Protein AF-A0A2V9MWB7-F1 (afdb_monomer)

Solvent-accessible surface area (backbone atoms only — not comparable to full-atom values): 13018 Å² total; per-residue (Å²): 143,87,88,90,85,82,82,89,85,78,88,82,88,89,81,87,84,83,84,87,83,88,81,89,80,87,87,86,88,80,75,91,73,62,83,64,56,66,68,66,65,34,74,72,53,51,55,54,43,73,76,64,79,60,60,74,70,60,55,49,56,49,51,52,51,49,50,49,50,52,52,50,50,51,49,52,51,52,44,69,65,48,51,62,56,52,52,52,51,50,52,51,51,51,51,50,51,52,50,51,50,48,53,52,50,52,50,50,51,51,52,49,54,53,50,52,55,50,52,59,51,47,55,55,50,51,52,50,49,50,57,48,49,55,52,51,49,54,56,48,51,53,48,51,53,51,52,51,54,51,51,52,50,52,51,50,53,52,50,52,52,50,52,51,51,51,53,53,50,52,53,53,52,54,51,52,52,51,51,51,50,51,52,55,50,48,61,71,67,62,75,86,48,74,71,58,50,55,50,50,55,54,51,51,54,51,49,54,58,49,57,65,53,65,72,69,77,118

Radius of gyration: 71.01 Å; Cα contacts (8 Å, |Δi|>4): 12; chains: 1; bounding box: 95×100×183 Å

Foldseek 3Di:
DDDDDDDDDDDDDDDDDDDDDDDDDDDDDDDDPCPPVVVLPDPVLVVQCVVPVDDSVVSVVVVVVVVVCVVVVVVVVVCVVVVVVVVVVVVVVVVVVVVVVVVVVVVVVVVVVVVVVVVVVVVVVVVVVVVVVVVVVVVVVVVVVVVVVVVVVVVVVVVVVVVVVVVVVVVVVVVVVVVVVVVVVVVVVDDDDPVNVVVVVVVVVVVVVVVVVVVVPD

Mean predicted aligned error: 18.57 Å

Sequence (218 aa):
AQNSQNQRSSEASEQNAPANADPNPSPEPNSGEDETAQFKHSASVQWLAKITGLSIDGAYWLAVSLNFAIVAGAIIWALKKNLPAVFRNRTASIQKSLEEARATSEEAKRRLANIESRLSHLDDEINQMHAGSDKEAAVEEEKIKAAAAEDARRIIESAEQEIAAAAKAARRELTAHAADLAVSLATKQIRIDTPTDQALVRRFAKQISSDGNTGKKA

pLDDT: mean 80.77, std 21.28, range [33.81, 98.44]

Structure (mmCIF, N/CA/C/O backbone):
data_AF-A0A2V9MWB7-F1
#
_entry.id   AF-A0A2V9MWB7-F1
#
loop_
_atom_site.group_PDB
_atom_site.id
_atom_site.type_symbol
_atom_site.label_atom_id
_atom_site.label_alt_id
_atom_site.label_comp_id
_atom_site.label_asym_id
_atom_site.label_entity_id
_atom_site.label_seq_id
_atom_site.pdbx_PDB_ins_code
_atom_site.Cartn_x
_atom_site.Cartn_y
_atom_site.Cartn_z
_atom_site.occupancy
_atom_site.B_iso_or_equiv
_atom_site.auth_seq_id
_atom_site.auth_comp_id
_atom_site.auth_asym_id
_atom_site.auth_atom_id
_atom_site.pdbx_PDB_model_num
ATOM 1 N N . ALA A 1 1 ? 25.818 35.473 -16.438 1.00 47.09 1 ALA A N 1
ATOM 2 C CA . ALA A 1 1 ? 26.417 36.569 -17.222 1.00 47.09 1 ALA A CA 1
ATOM 3 C C . ALA A 1 1 ? 27.698 37.002 -16.529 1.00 47.09 1 ALA A C 1
ATOM 5 O O . ALA A 1 1 ? 27.594 37.572 -15.457 1.00 47.09 1 ALA A O 1
ATOM 6 N N . GLN A 1 2 ? 28.853 36.628 -17.087 1.00 45.81 2 GLN A N 1
ATOM 7 C CA . GLN A 1 2 ? 30.210 37.143 -16.830 1.00 45.81 2 GLN A CA 1
ATOM 8 C C . GLN A 1 2 ? 31.184 36.071 -17.326 1.00 45.81 2 GLN A C 1
ATOM 10 O O . GLN A 1 2 ? 31.287 35.023 -16.701 1.00 45.81 2 GLN A O 1
ATOM 15 N N . ASN A 1 3 ? 31.857 36.316 -18.450 1.00 36.97 3 ASN A N 1
ATOM 16 C CA . ASN A 1 3 ? 33.299 36.100 -18.528 1.00 36.97 3 ASN A CA 1
ATOM 17 C C . ASN A 1 3 ? 33.842 36.801 -19.781 1.00 36.97 3 ASN A C 1
ATOM 19 O O . ASN A 1 3 ? 33.641 36.335 -20.899 1.00 36.97 3 ASN A O 1
ATOM 23 N N . SER A 1 4 ? 34.509 37.933 -19.571 1.00 49.44 4 SER A N 1
ATOM 24 C CA . SER A 1 4 ? 35.271 38.654 -20.587 1.00 49.44 4 SER A CA 1
ATOM 25 C C . SER A 1 4 ? 36.676 38.858 -20.045 1.00 49.44 4 SER A C 1
ATOM 27 O O . SER A 1 4 ? 36.867 39.726 -19.202 1.00 49.44 4 SER A O 1
ATOM 29 N N . GLN A 1 5 ? 37.631 38.061 -20.522 1.00 45.81 5 GLN A N 1
ATOM 30 C CA . GLN A 1 5 ? 39.055 38.387 -20.682 1.00 45.81 5 GLN A CA 1
ATOM 31 C C . GLN A 1 5 ? 39.786 37.104 -21.087 1.00 45.81 5 GLN A C 1
ATOM 33 O O . GLN A 1 5 ? 39.803 36.147 -20.324 1.00 45.81 5 GLN A O 1
ATOM 38 N N . ASN A 1 6 ? 40.422 37.070 -22.257 1.00 37.94 6 ASN A N 1
ATOM 39 C CA . ASN A 1 6 ? 41.853 37.363 -22.370 1.00 37.94 6 ASN A CA 1
ATOM 40 C C . ASN A 1 6 ? 42.357 37.123 -23.811 1.00 37.94 6 ASN A C 1
ATOM 42 O O . ASN A 1 6 ? 41.851 36.236 -24.488 1.00 37.94 6 ASN A O 1
ATOM 46 N N . GLN A 1 7 ? 43.398 37.882 -24.187 1.00 45.25 7 GLN A N 1
ATOM 47 C CA . GLN A 1 7 ? 44.303 37.732 -25.353 1.00 45.25 7 GLN A CA 1
ATOM 48 C C . GLN A 1 7 ? 43.689 38.074 -26.728 1.00 45.25 7 GLN A C 1
ATOM 50 O O . GLN A 1 7 ? 42.828 37.366 -27.225 1.00 45.25 7 GLN A O 1
ATOM 55 N N . ARG A 1 8 ? 44.010 39.180 -27.422 1.00 41.88 8 ARG A N 1
ATOM 56 C CA . ARG A 1 8 ? 45.211 40.048 -27.518 1.00 41.88 8 ARG A CA 1
ATOM 57 C C . ARG A 1 8 ? 46.470 39.330 -28.020 1.00 41.88 8 ARG A C 1
ATOM 59 O O . ARG A 1 8 ? 47.200 38.797 -27.197 1.00 41.88 8 ARG A O 1
ATOM 66 N N . SER A 1 9 ? 46.692 39.432 -29.339 1.00 39.53 9 SER A N 1
ATOM 67 C CA . SER A 1 9 ? 47.961 39.520 -30.108 1.00 39.53 9 SER A CA 1
ATOM 68 C C . SER A 1 9 ? 47.704 38.883 -31.493 1.00 39.53 9 SER A C 1
ATOM 70 O O . SER A 1 9 ? 47.209 37.766 -31.525 1.00 39.53 9 SER A O 1
ATOM 72 N N . SER A 1 10 ? 47.921 39.473 -32.667 1.00 38.31 10 SER A N 1
ATOM 73 C CA . SER A 1 10 ? 48.742 40.610 -33.090 1.00 38.31 10 SER A CA 1
ATOM 74 C C . SER A 1 10 ? 48.303 41.017 -34.511 1.00 38.31 10 SER A C 1
ATOM 76 O O . SER A 1 10 ? 47.866 40.149 -35.254 1.00 38.31 10 SER A O 1
ATOM 78 N N . GLU A 1 11 ? 48.430 42.311 -34.834 1.00 35.34 11 GLU A N 1
ATOM 79 C CA . GLU A 1 11 ? 49.069 42.873 -36.051 1.00 35.34 11 GLU A CA 1
ATOM 80 C C . GLU A 1 11 ? 48.665 42.291 -37.435 1.00 35.34 11 GLU A C 1
ATOM 82 O O . GLU A 1 11 ? 48.742 41.099 -37.674 1.00 35.34 11 GLU A O 1
ATOM 87 N N . ALA A 1 12 ? 48.304 43.054 -38.467 1.00 34.53 12 ALA A N 1
ATOM 88 C CA . ALA A 1 12 ? 48.741 44.392 -38.828 1.00 34.53 12 ALA A CA 1
ATOM 89 C C . ALA A 1 12 ? 47.842 44.968 -39.946 1.00 34.53 12 ALA A C 1
ATOM 91 O O . ALA A 1 12 ? 47.465 44.260 -40.873 1.00 34.53 12 ALA A O 1
ATOM 92 N N . SER A 1 13 ? 47.605 46.279 -39.864 1.00 35.38 13 SER A N 1
ATOM 93 C CA . SER A 1 13 ? 47.601 47.219 -40.996 1.00 35.38 13 SER A CA 1
ATOM 94 C C . SER A 1 13 ? 46.600 47.034 -42.145 1.00 35.38 13 SER A C 1
ATOM 96 O O . SER A 1 13 ? 46.974 46.632 -43.241 1.00 35.38 13 SER A O 1
ATOM 98 N N . GLU A 1 14 ? 45.387 47.555 -41.972 1.00 38.19 14 GLU A N 1
ATOM 99 C CA . GLU A 1 14 ? 44.616 48.112 -43.091 1.00 38.19 14 GLU A CA 1
ATOM 100 C C . GLU A 1 14 ? 44.224 49.550 -42.757 1.00 38.19 14 GLU A C 1
ATOM 102 O O . GLU A 1 14 ? 43.331 49.814 -41.951 1.00 38.19 14 GLU A O 1
ATOM 107 N N . GLN A 1 15 ? 44.929 50.501 -43.369 1.00 37.41 15 GLN A N 1
ATOM 108 C CA . GLN A 1 15 ? 44.495 51.887 -43.411 1.00 37.41 15 GLN A CA 1
ATOM 109 C C . GLN A 1 15 ? 44.758 52.477 -44.796 1.00 37.41 15 GLN A C 1
ATOM 111 O O . GLN A 1 15 ? 45.895 52.723 -45.179 1.00 37.41 15 GLN A O 1
ATOM 116 N N . ASN A 1 16 ? 43.635 52.716 -45.476 1.00 39.88 16 ASN A N 1
ATOM 117 C CA . ASN A 1 16 ? 43.355 53.748 -46.469 1.00 39.88 16 ASN A CA 1
ATOM 118 C C . ASN A 1 16 ? 44.217 53.822 -47.736 1.00 39.88 16 ASN A C 1
ATOM 120 O O . ASN A 1 16 ? 45.354 54.281 -47.719 1.00 39.88 16 ASN A O 1
ATOM 124 N N . ALA A 1 17 ? 43.554 53.597 -48.874 1.00 33.81 17 ALA A N 1
ATOM 125 C CA . ALA A 1 17 ? 43.869 54.290 -50.116 1.00 33.81 17 ALA A CA 1
ATOM 126 C C . ALA A 1 17 ? 42.603 55.007 -50.644 1.00 33.81 17 ALA A C 1
ATOM 128 O O . ALA A 1 17 ? 41.524 54.408 -50.642 1.00 33.81 17 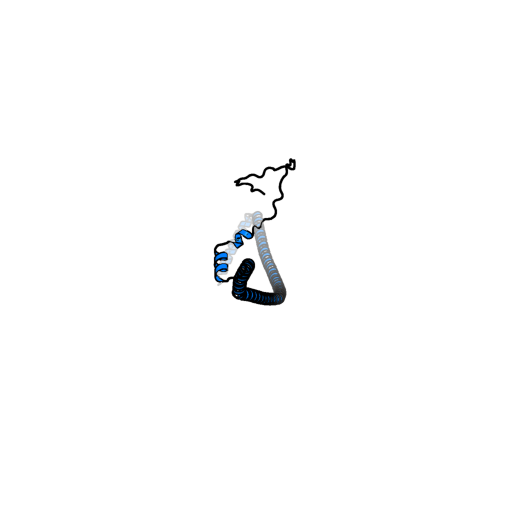ALA A O 1
ATOM 129 N N . PRO A 1 18 ? 42.713 56.290 -51.037 1.00 44.62 18 PRO A N 1
ATOM 130 C CA . PRO A 1 18 ? 41.602 57.138 -51.448 1.00 44.62 18 PRO A CA 1
ATOM 131 C C . PRO A 1 18 ? 41.266 57.016 -52.939 1.00 44.62 18 PRO A C 1
ATOM 133 O O . PRO A 1 18 ? 42.026 56.500 -53.754 1.00 44.62 18 PRO A O 1
ATOM 136 N N . ALA A 1 19 ? 40.105 57.574 -53.268 1.00 35.25 19 ALA A N 1
ATOM 137 C CA . ALA A 1 19 ? 39.629 57.850 -54.609 1.00 35.25 19 ALA A CA 1
ATOM 138 C C . ALA A 1 19 ? 40.460 58.941 -55.327 1.00 35.25 19 ALA A C 1
ATOM 140 O O . ALA A 1 19 ? 40.728 59.989 -54.750 1.00 35.25 19 ALA A O 1
ATOM 141 N N . ASN A 1 20 ? 40.762 58.674 -56.603 1.00 39.78 20 ASN A N 1
ATOM 142 C CA . ASN A 1 20 ? 40.832 59.577 -57.767 1.00 39.78 20 ASN A CA 1
ATOM 143 C C . ASN A 1 20 ? 41.601 60.918 -57.674 1.00 39.78 20 ASN A C 1
ATOM 145 O O . ASN A 1 20 ? 41.097 61.871 -57.088 1.00 39.78 20 ASN A O 1
ATOM 149 N N . ALA A 1 21 ? 42.706 61.037 -58.430 1.00 34.22 21 ALA A N 1
ATOM 150 C CA . ALA A 1 21 ? 43.009 62.177 -59.320 1.00 34.22 21 ALA A CA 1
ATOM 151 C C . ALA A 1 21 ? 44.258 61.905 -60.201 1.00 34.22 21 ALA A C 1
ATOM 153 O O . ALA A 1 21 ? 45.313 61.532 -59.697 1.00 34.22 21 ALA A O 1
ATOM 154 N N . ASP A 1 22 ? 44.082 62.115 -61.507 1.00 40.69 22 ASP A N 1
ATOM 155 C CA . ASP A 1 22 ? 45.013 62.163 -62.658 1.00 40.69 22 ASP A CA 1
ATOM 156 C C . ASP A 1 22 ? 46.363 62.907 -62.440 1.00 40.69 22 ASP A C 1
ATOM 158 O O . ASP A 1 22 ? 46.417 63.791 -61.580 1.00 40.69 22 ASP A O 1
ATOM 162 N N . PRO A 1 23 ? 47.452 62.627 -63.216 1.00 43.50 23 PRO A N 1
ATOM 163 C CA . PRO A 1 23 ? 47.505 62.960 -64.651 1.00 43.50 23 PRO A CA 1
ATOM 164 C C . PRO A 1 23 ? 48.247 61.989 -65.598 1.00 43.50 23 PRO A C 1
ATOM 166 O O . PRO A 1 23 ? 49.317 61.460 -65.312 1.00 43.50 23 PRO A O 1
ATOM 169 N N . ASN A 1 24 ? 47.681 61.874 -66.803 1.00 39.66 24 ASN A N 1
ATOM 170 C CA . ASN A 1 24 ? 48.299 61.448 -68.067 1.00 39.66 24 ASN A CA 1
ATOM 171 C C . ASN A 1 24 ? 49.751 61.973 -68.240 1.00 39.66 24 ASN A C 1
ATOM 173 O O . ASN A 1 24 ? 50.014 63.140 -67.935 1.00 39.66 24 ASN A O 1
ATOM 177 N N . PRO A 1 25 ? 50.678 61.171 -68.799 1.00 44.12 25 PRO A N 1
ATOM 178 C CA . PRO A 1 25 ? 50.928 61.288 -70.238 1.00 44.12 25 PRO A CA 1
ATOM 179 C C . PRO A 1 25 ? 51.116 59.927 -70.936 1.00 44.12 25 PRO A C 1
ATOM 181 O O . PRO A 1 25 ? 51.813 59.039 -70.455 1.00 44.12 25 PRO A O 1
ATOM 184 N N . SER A 1 26 ? 50.517 59.796 -72.118 1.00 40.69 26 SER A N 1
ATOM 185 C CA . SER A 1 26 ? 50.738 58.728 -73.105 1.00 40.69 26 SER A CA 1
ATOM 186 C C . SER A 1 26 ? 52.242 58.605 -73.437 1.00 40.69 26 SER A C 1
ATOM 188 O O . SER A 1 26 ? 52.926 59.631 -73.350 1.00 40.69 26 SER A O 1
ATOM 190 N N . PRO A 1 27 ? 52.786 57.437 -73.859 1.00 45.53 27 PRO A N 1
ATOM 191 C CA . PRO A 1 27 ? 52.410 56.799 -75.132 1.00 45.53 27 PRO A CA 1
ATOM 192 C C . PRO A 1 27 ? 52.547 55.251 -75.188 1.00 45.53 27 PRO A C 1
ATOM 194 O O . PRO A 1 27 ? 52.965 54.605 -74.236 1.00 45.53 27 PRO A O 1
ATOM 197 N N . GLU A 1 28 ? 52.252 54.716 -76.379 1.00 38.22 28 GLU A N 1
ATOM 198 C CA . GLU A 1 28 ? 52.644 53.412 -76.955 1.00 38.22 28 GLU A CA 1
ATOM 199 C C . GLU A 1 28 ? 51.665 52.217 -76.822 1.00 38.22 28 GLU A C 1
ATOM 201 O O . GLU A 1 28 ? 51.335 51.776 -75.719 1.00 38.22 28 GLU A O 1
ATOM 206 N N . PRO A 1 29 ? 51.224 51.633 -77.959 1.00 45.59 29 PRO A N 1
ATOM 207 C CA . PRO A 1 29 ? 50.440 50.409 -77.996 1.00 45.59 29 PRO A CA 1
ATOM 208 C C . PRO A 1 29 ? 51.390 49.205 -78.012 1.00 45.59 29 PRO A C 1
ATOM 210 O O . PRO A 1 29 ? 51.959 48.898 -79.057 1.00 45.59 29 PRO A O 1
ATOM 213 N N . ASN A 1 30 ? 51.551 48.491 -76.892 1.00 39.84 30 ASN A N 1
ATOM 214 C CA . ASN A 1 30 ? 52.195 47.178 -76.952 1.00 39.84 30 ASN A CA 1
ATOM 215 C C . ASN A 1 30 ? 51.141 46.082 -77.140 1.00 39.84 30 ASN A C 1
ATOM 217 O O . ASN A 1 30 ? 50.408 45.700 -76.228 1.00 39.84 30 ASN A O 1
ATOM 221 N N . SER A 1 31 ? 51.055 45.660 -78.395 1.00 41.72 31 SER A N 1
ATOM 222 C CA . SER A 1 31 ? 50.523 44.396 -78.882 1.00 41.72 31 SER A CA 1
ATOM 223 C C . SER A 1 31 ? 50.756 43.230 -77.919 1.00 41.72 31 SER A C 1
ATOM 225 O O . SER A 1 31 ? 51.839 43.064 -77.373 1.00 41.72 31 SER A O 1
ATOM 227 N N . GLY A 1 32 ? 49.732 42.390 -77.759 1.00 50.22 32 GLY A N 1
ATOM 228 C CA . GLY A 1 32 ? 49.838 41.119 -77.054 1.00 50.22 32 GLY A CA 1
ATOM 229 C C . GLY A 1 32 ? 50.838 40.188 -77.735 1.00 50.22 32 GLY A C 1
ATOM 230 O O . GLY A 1 32 ? 50.511 39.548 -78.732 1.00 50.22 32 GLY A O 1
ATOM 231 N N . GLU A 1 33 ? 52.038 40.110 -77.171 1.00 43.56 33 GLU A N 1
ATOM 232 C CA . GLU A 1 33 ? 53.061 39.136 -77.531 1.00 43.56 33 GLU A CA 1
ATOM 233 C C . GLU A 1 33 ? 52.977 37.932 -76.581 1.00 43.56 33 GLU A C 1
ATOM 235 O O . GLU A 1 33 ? 53.410 37.968 -75.434 1.00 43.56 33 GLU A O 1
ATOM 240 N N . ASP A 1 34 ? 52.352 36.865 -77.078 1.00 53.56 34 ASP A N 1
ATOM 241 C CA . ASP A 1 34 ? 52.708 35.458 -76.878 1.00 53.56 34 ASP A CA 1
ATOM 242 C C . ASP A 1 34 ? 53.455 35.056 -75.584 1.00 53.56 34 ASP A C 1
ATOM 244 O O . ASP A 1 34 ? 54.559 34.505 -75.625 1.00 53.56 34 ASP A O 1
ATOM 248 N N . GLU A 1 35 ? 52.794 35.123 -74.424 1.00 55.41 35 GLU A N 1
ATOM 249 C CA . GLU A 1 35 ? 53.265 34.442 -73.196 1.00 55.41 35 GLU A CA 1
ATOM 250 C C . GLU A 1 35 ? 53.397 32.909 -73.380 1.00 55.41 35 GLU A C 1
ATOM 252 O O . GLU A 1 35 ? 54.058 32.211 -72.610 1.00 55.41 35 GLU A O 1
ATOM 257 N N . THR A 1 36 ? 52.813 32.362 -74.452 1.00 55.56 36 THR A N 1
ATOM 258 C CA . THR A 1 36 ? 52.928 30.949 -74.837 1.00 55.56 36 THR A CA 1
ATOM 259 C C . THR A 1 36 ? 54.159 30.633 -75.698 1.00 55.56 36 THR A C 1
ATOM 261 O O . THR A 1 36 ? 54.500 29.455 -75.842 1.00 55.56 36 THR A O 1
ATOM 264 N N . ALA A 1 37 ? 54.880 31.634 -76.224 1.00 57.03 37 ALA A N 1
ATOM 265 C CA . ALA A 1 37 ? 56.082 31.418 -77.038 1.00 57.03 37 ALA A CA 1
ATOM 266 C C . ALA A 1 37 ? 57.243 30.825 -76.223 1.00 57.03 37 ALA A C 1
ATOM 268 O O . ALA A 1 37 ? 57.997 29.988 -76.723 1.00 57.03 37 ALA A O 1
ATOM 269 N N . GLN A 1 38 ? 57.351 31.174 -74.937 1.00 56.56 38 GLN A N 1
ATOM 270 C CA . GLN A 1 38 ? 58.420 30.675 -74.069 1.00 56.56 38 GLN A CA 1
ATOM 271 C C . GLN A 1 38 ? 58.297 29.162 -73.799 1.00 56.56 38 GLN A C 1
ATOM 273 O O . GLN A 1 38 ? 59.302 28.452 -73.730 1.00 56.56 38 GLN A O 1
ATOM 278 N N . PHE A 1 39 ? 57.071 28.629 -73.750 1.00 56.62 39 PHE A N 1
ATOM 279 C CA . PHE A 1 39 ? 56.829 27.192 -73.575 1.00 56.62 39 PHE A CA 1
ATOM 280 C C . PHE A 1 39 ? 57.088 26.373 -74.852 1.00 56.62 39 PHE A C 1
ATOM 282 O O . PHE A 1 39 ? 57.444 25.193 -74.754 1.00 56.62 39 PHE A O 1
ATOM 289 N N . LYS A 1 40 ? 57.001 26.994 -76.042 1.00 56.16 40 LYS A N 1
ATOM 290 C CA . LYS A 1 40 ? 57.301 26.355 -77.341 1.00 56.16 40 LYS A CA 1
ATOM 291 C C . LYS A 1 40 ? 58.794 26.051 -77.544 1.00 56.16 40 LYS A C 1
ATOM 293 O O . LYS A 1 40 ? 59.131 25.195 -78.358 1.00 56.16 40 LYS A O 1
ATOM 298 N N . HIS A 1 41 ? 59.685 26.681 -76.774 1.00 52.66 41 HIS A N 1
ATOM 299 C CA . HIS A 1 41 ? 61.139 26.498 -76.883 1.00 52.66 41 HIS A CA 1
ATOM 300 C C . HIS A 1 41 ? 61.783 25.736 -75.715 1.00 52.66 41 HIS A C 1
ATOM 302 O O . HIS A 1 41 ? 63.010 25.690 -75.631 1.00 52.66 41 HIS A O 1
ATOM 308 N N . SER A 1 42 ? 61.008 25.090 -74.840 1.00 62.91 42 SER A N 1
ATOM 309 C CA . SER A 1 42 ? 61.579 24.271 -73.761 1.00 62.91 42 SER A CA 1
ATOM 310 C C . SER A 1 42 ? 62.401 23.082 -74.302 1.00 62.91 42 SER A C 1
ATOM 312 O O . SER A 1 42 ? 62.079 22.496 -75.339 1.00 62.91 42 SER A O 1
ATOM 314 N N . ALA A 1 43 ? 63.489 22.718 -73.608 1.00 59.31 43 ALA A N 1
ATOM 315 C CA . ALA A 1 43 ? 64.455 21.696 -74.046 1.00 59.31 43 ALA A CA 1
ATOM 316 C C . ALA A 1 43 ? 63.822 20.315 -74.332 1.00 59.31 43 ALA A C 1
ATOM 318 O O . ALA A 1 43 ? 64.319 19.556 -75.163 1.00 59.31 43 ALA A O 1
ATOM 319 N N . SER A 1 44 ? 62.692 20.007 -73.695 1.00 63.12 44 SER A N 1
ATOM 320 C CA . SER A 1 44 ? 61.893 18.799 -73.921 1.00 63.12 44 SER A CA 1
ATOM 321 C C . SER A 1 44 ? 61.088 18.841 -75.228 1.00 63.12 44 SER A C 1
ATOM 323 O O . SER A 1 44 ? 60.965 17.817 -75.899 1.00 63.12 44 SER A O 1
ATOM 325 N N . VAL A 1 45 ? 60.594 20.016 -75.633 1.00 60.25 45 VA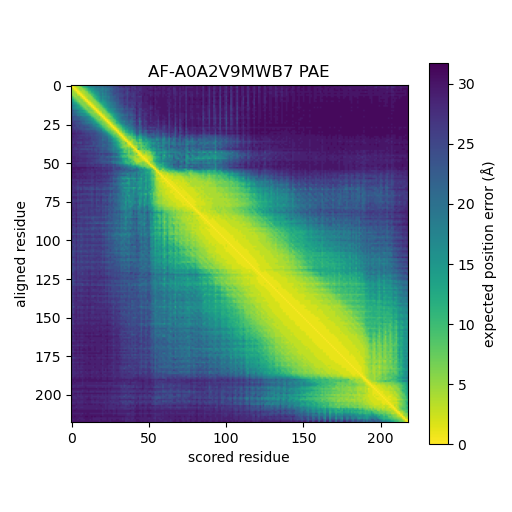L A N 1
ATOM 326 C CA . VAL A 1 45 ? 59.849 20.214 -76.892 1.00 60.25 45 VAL A CA 1
ATOM 327 C C . VAL A 1 45 ? 60.803 20.251 -78.094 1.00 60.25 45 VAL A C 1
ATOM 329 O O . VAL A 1 45 ? 60.505 19.671 -79.138 1.00 60.25 45 VAL A O 1
ATOM 332 N N . GLN A 1 46 ? 62.001 20.824 -77.933 1.00 63.72 46 GLN A N 1
ATOM 333 C CA . GLN A 1 46 ? 63.030 20.833 -78.985 1.00 63.72 46 GLN A CA 1
ATOM 334 C C . GLN A 1 46 ? 63.622 19.440 -79.265 1.00 63.72 46 GLN A C 1
ATOM 336 O O . GLN A 1 46 ? 63.897 19.108 -80.420 1.00 63.72 46 GLN A O 1
ATOM 341 N N . TRP A 1 47 ? 63.801 18.604 -78.233 1.00 62.19 47 TRP A N 1
ATOM 342 C CA . TRP A 1 47 ? 64.290 17.229 -78.403 1.00 62.19 47 TRP A CA 1
ATOM 343 C C . TRP A 1 47 ? 63.286 16.355 -79.173 1.00 62.19 47 TRP A C 1
ATOM 345 O O . TRP A 1 47 ? 63.682 15.616 -80.075 1.00 62.19 47 TRP A O 1
ATOM 355 N N . LEU A 1 48 ? 61.983 16.508 -78.900 1.00 58.09 48 LEU A N 1
ATOM 356 C CA . LEU A 1 48 ? 60.927 15.804 -79.639 1.00 58.09 48 LEU A CA 1
ATOM 357 C C . LEU A 1 48 ? 60.840 16.239 -81.113 1.00 58.09 48 LEU A C 1
ATOM 359 O O . LEU A 1 48 ? 60.666 15.391 -81.992 1.00 58.09 48 LEU A O 1
ATOM 363 N N . ALA A 1 49 ? 60.996 17.537 -81.396 1.00 58.50 49 ALA A N 1
ATOM 364 C CA . ALA A 1 49 ? 60.933 18.074 -82.758 1.00 58.50 49 ALA A CA 1
ATOM 365 C C . ALA A 1 49 ? 62.077 17.557 -83.654 1.00 58.50 49 ALA A C 1
ATOM 367 O O . ALA A 1 49 ? 61.882 17.300 -84.843 1.00 58.50 49 ALA A O 1
ATOM 368 N N . LYS A 1 50 ? 63.269 17.344 -83.081 1.00 62.88 50 LYS A N 1
ATOM 369 C CA . LYS A 1 50 ? 64.466 16.923 -83.829 1.00 62.88 50 LYS A CA 1
ATOM 370 C C . LYS A 1 50 ? 64.439 15.454 -84.268 1.00 62.88 50 LYS A C 1
ATOM 372 O O . LYS A 1 50 ? 65.107 15.103 -85.233 1.00 62.88 50 LYS A O 1
ATOM 377 N N . ILE A 1 51 ? 63.671 14.612 -83.576 1.00 62.88 51 ILE A N 1
ATOM 378 C CA . ILE A 1 51 ? 63.547 13.175 -83.873 1.00 62.88 51 ILE A CA 1
ATOM 379 C C . ILE A 1 51 ? 62.418 12.881 -84.874 1.00 62.88 51 ILE A C 1
ATOM 381 O O . ILE A 1 51 ? 62.461 11.858 -85.550 1.00 62.88 51 ILE A O 1
ATOM 385 N N . THR A 1 52 ? 61.421 13.763 -84.997 1.00 60.22 52 THR A N 1
ATOM 386 C CA . THR A 1 52 ? 60.170 13.450 -85.714 1.00 60.22 52 THR A CA 1
ATOM 387 C C . THR A 1 52 ? 59.955 14.202 -87.029 1.00 60.22 52 THR A C 1
ATOM 389 O O . THR A 1 52 ? 59.119 13.774 -87.818 1.00 60.22 52 THR A O 1
ATOM 392 N N . GLY A 1 53 ? 60.711 15.267 -87.324 1.00 58.88 53 GLY A N 1
ATOM 393 C CA . GLY A 1 53 ? 60.700 15.902 -88.651 1.00 58.88 53 GLY A CA 1
ATOM 394 C C . GLY A 1 53 ? 59.346 16.478 -89.104 1.00 58.88 53 GLY A C 1
ATOM 395 O O . GLY A 1 53 ? 59.086 16.518 -90.303 1.00 58.88 53 GLY A O 1
ATOM 396 N N . LEU A 1 54 ? 58.490 16.922 -88.175 1.00 57.19 54 LEU A N 1
ATOM 397 C CA . LEU A 1 54 ? 57.177 17.530 -88.447 1.00 57.19 54 LEU A CA 1
ATOM 398 C C . LEU A 1 54 ? 57.052 18.920 -87.787 1.00 57.19 54 LEU A C 1
ATOM 400 O O . LEU A 1 54 ? 57.748 19.221 -86.819 1.00 57.19 54 LEU A O 1
ATOM 404 N N . SER A 1 55 ? 56.172 19.770 -88.328 1.00 60.31 55 SER A N 1
ATOM 405 C CA . SER A 1 55 ? 55.991 21.185 -87.962 1.00 60.31 55 SER A CA 1
ATOM 406 C C . SER A 1 55 ? 55.774 21.439 -86.456 1.00 60.31 55 SER A C 1
ATOM 408 O O . SER A 1 55 ? 55.068 20.702 -85.766 1.00 60.31 55 SER A O 1
ATOM 410 N N . ILE A 1 56 ? 56.369 22.535 -85.962 1.00 61.06 56 ILE A N 1
ATOM 411 C CA . ILE A 1 56 ? 56.457 22.936 -84.541 1.00 61.06 56 ILE A CA 1
ATOM 412 C C . ILE A 1 56 ? 55.080 23.010 -83.847 1.00 61.06 56 ILE A C 1
ATOM 414 O O . ILE A 1 56 ? 54.961 22.611 -82.688 1.00 61.06 56 ILE A O 1
ATOM 418 N N . ASP A 1 57 ? 54.022 23.431 -84.548 1.00 68.12 57 ASP A N 1
ATOM 419 C CA . ASP A 1 57 ? 52.668 23.514 -83.974 1.00 68.12 57 ASP A CA 1
ATOM 420 C C . ASP A 1 57 ? 51.980 22.142 -83.819 1.00 68.12 57 ASP A C 1
ATOM 422 O O . ASP A 1 57 ? 51.202 21.940 -82.883 1.00 68.12 57 ASP A O 1
ATOM 426 N N . GLY A 1 58 ? 52.297 21.164 -84.676 1.00 73.56 58 GLY A N 1
ATOM 427 C CA . GLY A 1 58 ? 51.763 19.801 -84.569 1.00 73.56 58 GLY A CA 1
ATOM 428 C C . GLY A 1 58 ? 52.382 19.020 -83.408 1.00 73.56 58 GLY A C 1
ATOM 429 O O . GLY A 1 58 ? 51.680 18.308 -82.688 1.00 73.56 58 GLY A O 1
ATOM 430 N N . ALA A 1 59 ? 53.685 19.207 -83.172 1.00 71.44 59 ALA A N 1
ATOM 431 C CA . ALA A 1 59 ? 54.391 18.589 -82.050 1.00 71.44 59 ALA A CA 1
ATOM 432 C C . ALA A 1 59 ? 53.866 19.083 -80.687 1.00 71.44 59 ALA A C 1
ATOM 434 O O . ALA A 1 59 ? 53.727 18.286 -79.758 1.00 71.44 59 ALA A O 1
ATOM 435 N N . TYR A 1 60 ? 53.512 20.369 -80.578 1.00 78.19 60 TYR A N 1
ATOM 436 C CA . TYR A 1 60 ? 52.909 20.940 -79.370 1.00 78.19 60 TYR A CA 1
ATOM 437 C C . TYR A 1 60 ? 51.526 20.341 -79.069 1.00 78.19 60 TYR A C 1
ATOM 439 O O . TYR A 1 60 ? 51.307 19.826 -77.971 1.00 78.19 60 TYR A O 1
ATOM 447 N N . TRP A 1 61 ? 50.609 20.325 -80.043 1.00 83.12 61 TRP A N 1
ATOM 448 C CA . TRP A 1 61 ? 49.273 19.740 -79.855 1.00 83.12 61 TRP A CA 1
ATOM 449 C C . TRP A 1 61 ? 49.312 18.233 -79.577 1.00 83.12 61 TRP A C 1
ATOM 451 O O . TRP A 1 61 ? 48.511 17.737 -78.779 1.00 83.12 61 TRP A O 1
ATOM 461 N N . LEU A 1 62 ? 50.265 17.505 -80.170 1.00 83.75 62 LEU A N 1
ATOM 462 C CA . LEU A 1 62 ? 50.497 16.093 -79.865 1.00 83.75 62 LEU A CA 1
ATOM 463 C C . LEU A 1 62 ? 50.983 15.902 -78.422 1.00 83.75 62 LEU A C 1
ATOM 465 O O . LEU A 1 62 ? 50.460 15.040 -77.719 1.00 83.75 62 LEU A O 1
ATOM 469 N N . ALA A 1 63 ? 51.936 16.717 -77.960 1.00 81.69 63 ALA A N 1
ATOM 470 C CA . ALA A 1 63 ? 52.444 16.651 -76.590 1.00 81.69 63 ALA A CA 1
ATOM 471 C C . ALA A 1 63 ? 51.356 16.978 -75.551 1.00 81.69 63 ALA A C 1
ATOM 473 O O . ALA A 1 63 ? 51.236 16.272 -74.548 1.00 81.69 63 ALA A O 1
ATOM 474 N N . VAL A 1 64 ? 50.521 17.990 -75.811 1.00 87.50 64 VAL A N 1
ATOM 475 C CA . VAL A 1 64 ? 49.375 18.345 -74.954 1.00 87.50 64 VAL A CA 1
ATOM 476 C C . VAL A 1 64 ? 48.335 17.224 -74.936 1.00 87.50 64 VAL A C 1
ATOM 478 O O . VAL A 1 64 ? 47.902 16.807 -73.863 1.00 87.50 64 VAL A O 1
ATOM 481 N N . SER A 1 65 ? 47.976 16.679 -76.101 1.00 88.12 65 SER A N 1
ATOM 482 C CA . SER A 1 65 ? 47.007 15.578 -76.198 1.00 88.12 65 SER A CA 1
ATOM 483 C C . SER A 1 65 ? 47.516 14.307 -75.516 1.00 88.12 65 SER A C 1
ATOM 485 O O . SER A 1 65 ? 46.754 13.622 -74.835 1.00 88.12 65 SER A O 1
ATOM 487 N N . LEU A 1 66 ? 48.812 14.008 -75.641 1.00 89.88 66 LEU A N 1
ATOM 488 C CA . LEU A 1 66 ? 49.452 12.879 -74.970 1.00 89.88 66 LEU A CA 1
ATOM 489 C C . LEU A 1 66 ? 49.478 13.072 -73.447 1.00 89.88 66 LEU A C 1
ATOM 491 O O . LEU A 1 66 ? 49.144 12.144 -72.714 1.00 89.88 66 LEU A O 1
ATOM 495 N N . ASN A 1 67 ? 49.816 14.270 -72.959 1.00 91.12 67 ASN A N 1
ATOM 496 C CA . ASN A 1 67 ? 49.762 14.588 -71.530 1.00 91.12 67 ASN A CA 1
ATOM 497 C C . ASN A 1 67 ? 48.334 14.450 -70.980 1.00 91.12 67 ASN A C 1
ATOM 499 O O . ASN A 1 67 ? 48.129 13.773 -69.971 1.00 91.12 67 ASN A O 1
ATOM 503 N N . PHE A 1 68 ? 47.346 15.003 -71.687 1.00 94.19 68 PHE A N 1
ATOM 504 C CA . PHE A 1 68 ? 45.941 14.866 -71.323 1.00 94.19 68 PHE A CA 1
ATOM 505 C C . PHE A 1 68 ? 45.504 13.399 -71.298 1.00 94.19 68 PHE A C 1
ATOM 507 O O . PHE A 1 68 ? 44.862 12.977 -70.341 1.00 94.19 68 PHE A O 1
ATOM 514 N N . ALA A 1 69 ? 45.895 12.594 -72.290 1.00 93.94 69 ALA A N 1
ATOM 515 C CA . ALA A 1 69 ? 45.584 11.166 -72.322 1.00 93.94 69 ALA A CA 1
ATOM 516 C C . ALA A 1 69 ? 46.206 10.405 -71.138 1.00 93.94 69 ALA A C 1
ATOM 518 O O . ALA A 1 69 ? 45.547 9.545 -70.551 1.00 93.94 69 ALA A O 1
ATOM 519 N N . ILE A 1 70 ? 47.438 10.744 -70.743 1.00 93.56 70 ILE A N 1
ATOM 520 C CA . ILE A 1 70 ? 48.103 10.154 -69.570 1.00 93.56 70 ILE A CA 1
ATOM 521 C C . ILE A 1 70 ? 47.358 10.530 -68.281 1.00 93.56 70 ILE A C 1
ATOM 523 O O . ILE A 1 70 ? 47.051 9.651 -67.474 1.00 93.56 70 ILE A O 1
ATOM 527 N N . VAL A 1 71 ? 47.017 11.809 -68.096 1.00 93.94 71 VAL A N 1
ATOM 528 C CA . VAL A 1 71 ? 46.290 12.290 -66.907 1.00 93.94 71 VAL A CA 1
ATOM 529 C C . VAL A 1 71 ? 44.873 11.712 -66.856 1.00 93.94 71 VAL A C 1
ATOM 531 O O . VAL A 1 71 ? 44.466 11.174 -65.826 1.00 93.94 71 VAL A O 1
ATOM 534 N N . ALA A 1 72 ? 44.135 11.744 -67.966 1.00 95.06 72 ALA A N 1
ATOM 535 C CA . ALA A 1 72 ? 42.802 11.159 -68.071 1.00 95.06 72 ALA A CA 1
ATOM 536 C C . ALA A 1 72 ? 42.835 9.645 -67.814 1.00 95.06 72 ALA A C 1
ATOM 538 O O . ALA A 1 72 ? 42.003 9.132 -67.066 1.00 95.06 72 ALA A O 1
ATOM 539 N N . GLY A 1 73 ? 43.829 8.934 -68.355 1.00 94.69 73 GLY A N 1
ATOM 540 C CA . GLY A 1 73 ? 44.048 7.514 -68.087 1.00 94.69 73 GLY A CA 1
ATOM 541 C C . GLY A 1 73 ? 44.309 7.228 -66.606 1.00 94.69 73 GLY A C 1
ATOM 542 O O . GLY A 1 73 ? 43.688 6.326 -66.038 1.00 94.69 73 GLY A O 1
ATOM 543 N N . ALA A 1 74 ? 45.158 8.029 -65.953 1.00 93.75 74 ALA A N 1
ATOM 544 C CA . ALA A 1 74 ? 45.439 7.911 -64.522 1.00 93.75 74 ALA A CA 1
ATOM 545 C C . ALA A 1 74 ? 44.191 8.172 -63.658 1.00 93.75 74 ALA A C 1
ATOM 547 O O . ALA A 1 74 ? 43.916 7.413 -62.725 1.00 93.75 74 ALA A O 1
ATOM 548 N N . ILE A 1 75 ? 43.397 9.191 -64.002 1.00 92.62 75 ILE A N 1
ATOM 549 C CA . ILE A 1 75 ? 42.129 9.513 -63.333 1.00 92.62 75 ILE A CA 1
ATOM 550 C C . ILE A 1 75 ? 41.130 8.365 -63.509 1.00 92.62 75 ILE A C 1
ATOM 552 O O . ILE A 1 75 ? 40.597 7.864 -62.521 1.00 92.62 75 ILE A O 1
ATOM 556 N N . ILE A 1 76 ? 40.911 7.884 -64.737 1.00 93.50 76 ILE A N 1
ATOM 557 C CA . ILE A 1 76 ? 39.988 6.772 -65.015 1.00 93.50 76 ILE A CA 1
ATOM 558 C C . ILE A 1 76 ? 40.416 5.513 -64.255 1.00 93.50 76 ILE A C 1
ATOM 560 O O . ILE A 1 76 ? 39.568 4.830 -63.677 1.00 93.50 76 ILE A O 1
ATOM 564 N N . TRP A 1 77 ? 41.715 5.213 -64.204 1.00 93.38 77 TRP A N 1
ATOM 565 C CA . TRP A 1 77 ? 42.235 4.080 -63.442 1.00 93.38 77 TRP A CA 1
ATOM 566 C C . TRP A 1 77 ? 41.980 4.231 -61.934 1.00 93.38 77 TRP A C 1
ATOM 568 O O . TRP A 1 77 ? 41.482 3.296 -61.299 1.00 93.38 77 TRP A O 1
ATOM 578 N N . ALA A 1 78 ? 42.232 5.416 -61.369 1.00 91.50 78 ALA A N 1
ATOM 579 C CA . ALA A 1 78 ? 41.976 5.709 -59.959 1.00 91.50 78 ALA A CA 1
ATOM 580 C C . ALA A 1 78 ? 40.478 5.639 -59.608 1.00 91.50 78 ALA A C 1
ATOM 582 O O . ALA A 1 78 ? 40.106 5.027 -58.602 1.00 91.50 78 ALA A O 1
ATOM 583 N N . LEU A 1 79 ? 39.601 6.195 -60.453 1.00 89.81 79 LEU A N 1
ATOM 584 C CA . LEU A 1 79 ? 38.149 6.111 -60.273 1.00 89.81 79 LEU A CA 1
ATOM 585 C C . LEU A 1 79 ? 37.680 4.660 -60.364 1.00 89.81 79 LEU A C 1
ATOM 587 O O . LEU A 1 79 ? 36.990 4.181 -59.468 1.00 89.81 79 LEU A O 1
ATOM 591 N N . LYS A 1 80 ? 38.096 3.916 -61.392 1.00 88.88 80 LYS A N 1
ATOM 592 C CA . LYS A 1 80 ? 37.682 2.518 -61.571 1.00 88.88 80 LYS A CA 1
ATOM 593 C C . LYS A 1 80 ? 38.116 1.632 -60.397 1.00 88.88 80 LYS A C 1
ATOM 595 O O . LYS A 1 80 ? 37.406 0.685 -60.064 1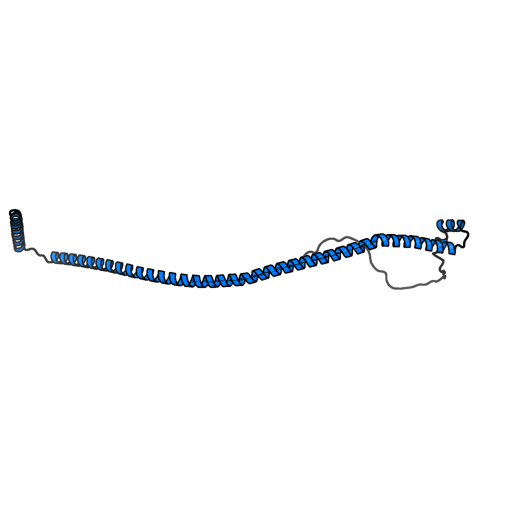.00 88.88 80 LYS A O 1
ATOM 600 N N . LYS A 1 81 ? 39.232 1.962 -59.739 1.00 88.75 81 LYS A N 1
ATOM 601 C CA . LYS A 1 81 ? 39.711 1.270 -58.536 1.00 88.75 81 LYS A CA 1
ATOM 602 C C . LYS A 1 81 ? 38.945 1.659 -57.263 1.00 88.75 81 LYS A C 1
ATOM 604 O O . LYS A 1 81 ? 38.587 0.774 -56.489 1.00 88.75 81 LYS A O 1
ATOM 609 N N . ASN A 1 82 ? 38.670 2.947 -57.043 1.00 88.50 82 ASN A N 1
ATOM 610 C CA . ASN A 1 82 ? 38.178 3.438 -55.746 1.00 88.50 82 ASN A CA 1
ATOM 611 C C . ASN A 1 82 ? 36.648 3.595 -55.673 1.00 88.50 82 ASN A C 1
ATOM 613 O O . ASN A 1 82 ? 36.048 3.345 -54.626 1.00 88.50 82 ASN A O 1
ATOM 617 N N . LEU A 1 83 ? 35.993 3.981 -56.771 1.00 90.00 83 LEU A N 1
ATOM 618 C CA . LEU A 1 83 ? 34.559 4.302 -56.791 1.00 90.00 83 LEU A CA 1
ATOM 619 C C . LEU A 1 83 ? 33.656 3.100 -56.440 1.00 90.00 83 LEU A C 1
ATOM 621 O O . LEU A 1 83 ? 32.762 3.262 -55.605 1.00 90.00 83 LEU A O 1
ATOM 625 N N . PRO A 1 84 ? 33.892 1.881 -56.974 1.00 91.25 84 PRO A N 1
ATOM 626 C CA . PRO A 1 84 ? 33.078 0.714 -56.627 1.00 91.25 84 PRO A CA 1
ATOM 627 C C . PRO A 1 84 ? 33.151 0.352 -55.138 1.00 91.25 84 PRO A C 1
ATOM 629 O O . PRO A 1 84 ? 32.156 -0.072 -54.551 1.00 91.25 84 PRO A O 1
ATOM 632 N N . ALA A 1 85 ? 34.315 0.546 -54.509 1.00 89.62 85 ALA A N 1
ATOM 633 C CA . ALA A 1 85 ? 34.499 0.279 -53.086 1.00 89.62 85 ALA A CA 1
ATOM 634 C C . ALA A 1 85 ? 33.695 1.261 -52.216 1.00 89.62 85 ALA A C 1
ATOM 636 O O . ALA A 1 85 ? 33.052 0.835 -51.257 1.00 89.62 85 ALA A O 1
ATOM 637 N N . VAL A 1 86 ? 33.665 2.549 -52.581 1.00 90.88 86 VAL A N 1
ATOM 638 C CA . VAL A 1 86 ? 32.895 3.578 -51.861 1.00 90.88 86 VAL A CA 1
ATOM 639 C C . VAL A 1 86 ? 31.393 3.326 -51.964 1.00 90.88 86 VAL A C 1
ATOM 641 O O . VAL A 1 86 ? 30.704 3.362 -50.942 1.00 90.88 86 VAL A O 1
ATOM 644 N N . PHE A 1 87 ? 30.876 3.033 -53.162 1.00 92.94 87 PHE A N 1
ATOM 645 C CA . PHE A 1 87 ? 29.453 2.726 -53.332 1.00 92.94 87 PHE A CA 1
ATOM 646 C C . PHE A 1 87 ? 29.053 1.462 -52.574 1.00 92.94 87 PHE A C 1
ATOM 648 O O . PHE A 1 87 ? 28.069 1.492 -51.839 1.00 92.94 87 PHE A O 1
ATOM 655 N N . ARG A 1 88 ? 29.854 0.390 -52.652 1.00 93.12 88 ARG A N 1
ATOM 656 C CA . ARG A 1 88 ? 29.592 -0.840 -51.892 1.00 93.12 88 ARG A CA 1
ATOM 657 C C . ARG A 1 88 ? 29.589 -0.595 -50.383 1.00 93.12 88 ARG A C 1
ATOM 659 O O . ARG A 1 88 ? 28.706 -1.104 -49.703 1.00 93.12 88 ARG A O 1
ATOM 666 N N . ASN A 1 89 ? 30.523 0.205 -49.867 1.00 94.19 89 ASN A N 1
ATOM 667 C CA . ASN A 1 89 ? 30.564 0.540 -48.443 1.00 94.19 89 ASN A CA 1
ATOM 668 C C . ASN A 1 89 ? 29.335 1.359 -48.010 1.00 94.19 89 ASN A C 1
ATOM 670 O O . ASN A 1 89 ? 28.737 1.078 -46.975 1.00 94.19 89 ASN A O 1
ATOM 674 N N . ARG A 1 90 ? 28.905 2.332 -48.827 1.00 94.38 90 ARG A N 1
ATOM 675 C CA . ARG A 1 90 ? 27.681 3.107 -48.565 1.00 94.38 90 ARG A CA 1
ATOM 676 C C . ARG A 1 90 ? 26.441 2.218 -48.578 1.00 94.38 90 ARG A C 1
ATOM 678 O O . ARG A 1 90 ? 25.665 2.272 -47.629 1.00 94.38 90 ARG A O 1
ATOM 685 N N . THR A 1 91 ? 26.277 1.362 -49.585 1.00 94.56 91 THR A N 1
ATOM 686 C CA . THR A 1 91 ? 25.155 0.414 -49.647 1.00 94.56 91 THR A CA 1
ATOM 687 C C . THR A 1 91 ? 25.155 -0.525 -48.444 1.00 94.56 91 THR A C 1
ATOM 689 O O . THR A 1 91 ? 24.114 -0.684 -47.816 1.00 94.56 91 THR A O 1
ATOM 692 N N . ALA A 1 92 ? 26.315 -1.068 -48.063 1.00 95.38 92 ALA A N 1
ATOM 693 C CA . ALA A 1 92 ? 26.441 -1.910 -46.876 1.00 95.38 92 ALA A CA 1
ATOM 694 C C . ALA A 1 92 ? 26.068 -1.153 -45.589 1.00 95.38 92 ALA A C 1
ATOM 696 O O . ALA A 1 92 ? 25.338 -1.688 -44.761 1.00 95.38 92 ALA A O 1
ATOM 697 N N . SER A 1 93 ? 26.495 0.107 -45.437 1.00 95.81 93 SER A N 1
ATOM 698 C CA . SER A 1 93 ? 26.124 0.926 -44.273 1.00 95.81 93 SER A CA 1
ATOM 699 C C . SER A 1 93 ? 24.627 1.237 -44.206 1.00 95.81 93 SER A C 1
ATOM 701 O O . SER A 1 93 ? 24.057 1.203 -43.121 1.00 95.81 93 SER A O 1
ATOM 703 N N . ILE A 1 94 ? 23.982 1.488 -45.352 1.00 96.06 94 ILE A N 1
ATOM 704 C CA . ILE A 1 94 ? 22.539 1.756 -45.431 1.00 96.06 94 ILE A CA 1
ATOM 705 C C . ILE A 1 94 ? 21.755 0.481 -45.132 1.00 96.06 94 ILE A C 1
ATOM 707 O O . ILE A 1 94 ? 20.774 0.514 -44.400 1.00 96.06 94 ILE A O 1
ATOM 711 N N . GLN A 1 95 ? 22.185 -0.655 -45.681 1.00 96.38 95 GLN A N 1
ATOM 712 C CA . GLN A 1 95 ? 21.544 -1.934 -45.404 1.00 96.38 95 GLN A CA 1
ATOM 713 C C . GLN A 1 95 ? 21.649 -2.282 -43.919 1.00 96.38 95 GLN A C 1
ATOM 715 O O . GLN A 1 95 ? 20.642 -2.637 -43.311 1.00 96.38 95 GLN A O 1
ATOM 720 N N . LYS A 1 96 ? 22.835 -2.092 -43.330 1.00 96.88 96 LYS A N 1
ATOM 721 C CA . LYS A 1 96 ? 23.067 -2.288 -41.900 1.00 96.88 96 LYS A CA 1
ATOM 722 C C . LYS A 1 96 ? 22.191 -1.368 -41.047 1.00 96.88 96 LYS A C 1
ATOM 724 O O . LYS A 1 96 ? 21.527 -1.856 -40.142 1.00 96.88 96 LYS A O 1
ATOM 729 N N . SER A 1 97 ? 22.126 -0.068 -41.345 1.00 95.38 97 SER A N 1
ATOM 730 C CA . SER A 1 97 ? 21.300 0.859 -40.558 1.00 95.38 97 SER A CA 1
ATOM 731 C C . SER A 1 97 ? 19.803 0.566 -40.684 1.00 95.38 97 SER A C 1
ATOM 733 O O . SER A 1 97 ? 19.059 0.733 -39.721 1.00 95.38 97 SER A O 1
ATOM 735 N N . LEU A 1 98 ? 19.350 0.092 -41.847 1.00 96.94 98 LEU A N 1
ATOM 736 C CA . LEU A 1 98 ? 17.957 -0.288 -42.072 1.00 96.94 98 LEU A CA 1
ATOM 737 C C . LEU A 1 98 ? 17.608 -1.589 -41.332 1.00 96.94 98 LEU A C 1
ATOM 739 O O . LEU A 1 98 ? 16.524 -1.696 -40.758 1.00 96.94 98 LEU A O 1
ATOM 743 N N . GLU A 1 99 ? 18.525 -2.556 -41.299 1.00 97.19 99 GLU A N 1
ATOM 744 C CA . GLU A 1 99 ? 18.391 -3.779 -40.502 1.00 97.19 99 GLU A CA 1
ATOM 745 C C . GLU A 1 99 ? 18.378 -3.478 -38.997 1.00 97.19 99 GLU A C 1
ATOM 747 O O . GLU A 1 99 ? 17.467 -3.921 -38.298 1.00 97.19 99 GLU A O 1
ATOM 752 N N . GLU A 1 100 ? 19.297 -2.642 -38.510 1.00 96.88 100 GLU A N 1
ATOM 753 C CA . GLU A 1 100 ? 19.329 -2.187 -37.113 1.00 96.88 100 GLU A CA 1
ATOM 754 C C . GLU A 1 100 ? 18.052 -1.425 -36.729 1.00 96.88 100 GLU A C 1
ATOM 756 O O . GLU A 1 100 ? 17.476 -1.666 -35.665 1.00 96.88 100 GLU A O 1
ATOM 761 N N . ALA A 1 101 ? 17.552 -0.551 -37.608 1.00 96.25 101 ALA A N 1
ATOM 762 C CA . ALA A 1 101 ? 16.300 0.168 -37.385 1.00 96.25 101 ALA A CA 1
ATOM 763 C C . ALA A 1 101 ? 15.091 -0.780 -37.329 1.00 96.25 101 ALA A C 1
ATOM 765 O O . ALA A 1 101 ? 14.202 -0.596 -36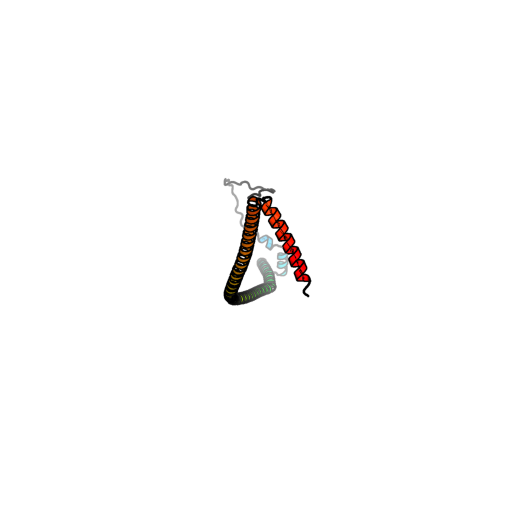.491 1.00 96.25 101 ALA A O 1
ATOM 766 N N . ARG A 1 102 ? 15.053 -1.813 -38.184 1.00 96.50 102 ARG A N 1
ATOM 767 C CA . ARG A 1 102 ? 14.01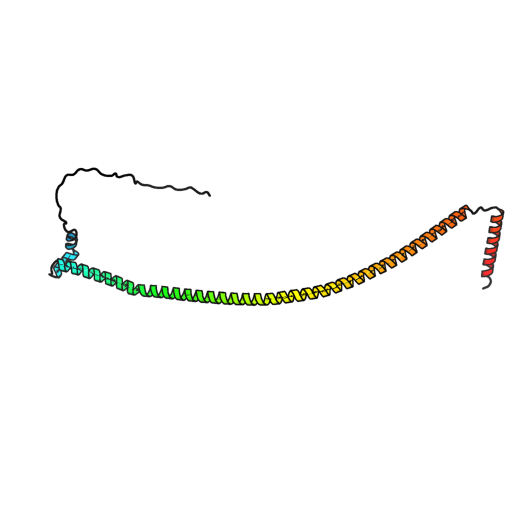2 -2.855 -38.144 1.00 96.50 102 ARG A CA 1
ATOM 768 C C . ARG A 1 102 ? 14.085 -3.662 -36.856 1.00 96.50 102 ARG A C 1
ATOM 770 O O . ARG A 1 102 ? 13.064 -3.781 -36.185 1.00 96.50 102 ARG A O 1
ATOM 777 N N . ALA A 1 103 ? 15.273 -4.130 -36.477 1.00 97.12 103 ALA A N 1
ATOM 778 C CA . ALA A 1 103 ? 15.484 -4.875 -35.239 1.00 97.12 103 ALA A CA 1
ATOM 779 C C . ALA A 1 103 ? 15.056 -4.057 -34.009 1.00 97.12 103 ALA A C 1
ATOM 781 O O . ALA A 1 103 ? 14.288 -4.539 -33.179 1.00 97.12 103 ALA A O 1
ATOM 782 N N . THR A 1 104 ? 15.454 -2.783 -33.948 1.00 96.69 104 THR A N 1
ATOM 783 C CA . THR A 1 104 ? 15.061 -1.859 -32.870 1.00 96.69 104 THR A CA 1
ATOM 784 C C . THR A 1 104 ? 13.547 -1.642 -32.839 1.00 96.69 104 THR A C 1
ATOM 786 O O . THR A 1 104 ? 12.933 -1.634 -31.773 1.00 96.69 104 THR A O 1
ATOM 789 N N . SER A 1 105 ? 12.916 -1.500 -34.007 1.00 96.62 105 SER A N 1
ATOM 790 C CA . SER A 1 105 ? 11.462 -1.329 -34.108 1.00 96.62 105 SER A CA 1
ATOM 791 C C . SER A 1 105 ? 10.702 -2.577 -33.659 1.00 96.62 105 SER A C 1
ATOM 793 O O . SER A 1 105 ? 9.676 -2.469 -32.988 1.00 96.62 105 SER A O 1
ATOM 795 N N . GLU A 1 106 ? 11.179 -3.767 -34.021 1.00 97.56 106 GLU A N 1
ATOM 796 C CA . GLU A 1 106 ? 10.596 -5.033 -33.572 1.00 97.56 106 GLU A CA 1
ATOM 797 C C . GLU A 1 106 ? 10.767 -5.232 -32.068 1.00 97.56 106 GLU A C 1
ATOM 799 O O . GLU A 1 106 ? 9.818 -5.633 -31.393 1.00 97.56 106 GLU A O 1
ATOM 804 N N . GLU A 1 107 ? 11.935 -4.899 -31.521 1.00 97.12 107 GLU A N 1
ATOM 805 C CA . GLU A 1 107 ? 12.173 -4.948 -30.083 1.00 97.12 107 GLU A CA 1
ATOM 806 C C . GLU A 1 107 ? 11.253 -3.979 -29.329 1.00 97.12 107 GLU A C 1
ATOM 808 O O . GLU A 1 107 ? 10.613 -4.375 -28.353 1.00 97.12 107 GLU A O 1
ATOM 813 N N . ALA A 1 108 ? 11.111 -2.742 -29.810 1.00 97.12 108 ALA A N 1
ATOM 814 C CA . ALA A 1 108 ? 10.193 -1.766 -29.230 1.00 97.12 108 ALA A CA 1
ATOM 815 C C . ALA A 1 108 ? 8.739 -2.265 -29.255 1.00 97.12 108 ALA A C 1
ATOM 817 O O . ALA A 1 108 ? 8.044 -2.176 -28.243 1.00 97.12 108 ALA A O 1
ATOM 818 N N . LYS A 1 109 ? 8.291 -2.864 -30.368 1.00 97.25 109 LYS A N 1
ATOM 819 C CA . LYS A 1 109 ? 6.952 -3.471 -30.476 1.00 97.25 109 LYS A CA 1
ATOM 820 C C . LYS A 1 109 ? 6.763 -4.638 -29.508 1.00 97.25 109 LYS A C 1
ATOM 822 O O . LYS A 1 109 ? 5.714 -4.735 -28.879 1.00 97.25 109 LYS A O 1
ATOM 827 N N . ARG A 1 110 ? 7.768 -5.508 -29.354 1.00 97.50 110 ARG A N 1
ATOM 828 C CA . ARG A 1 110 ? 7.729 -6.615 -28.381 1.00 97.50 110 ARG A CA 1
ATOM 829 C C . ARG A 1 110 ? 7.638 -6.099 -26.947 1.00 97.50 110 ARG A C 1
ATOM 831 O O . ARG A 1 110 ? 6.835 -6.610 -26.171 1.00 97.50 110 ARG A O 1
ATOM 838 N N . ARG A 1 111 ? 8.427 -5.076 -26.603 1.00 96.69 111 ARG A N 1
ATOM 839 C CA . ARG A 1 111 ? 8.382 -4.429 -25.282 1.00 96.69 111 ARG A CA 1
ATOM 840 C C . ARG A 1 111 ? 7.017 -3.794 -25.024 1.00 96.69 111 ARG A C 1
ATOM 842 O O . ARG A 1 111 ? 6.458 -4.018 -23.958 1.00 96.69 111 ARG A O 1
ATOM 849 N N . LEU A 1 112 ? 6.462 -3.083 -26.007 1.00 97.19 112 LEU A N 1
ATOM 850 C CA . LEU A 1 112 ? 5.127 -2.494 -25.913 1.00 97.19 112 LEU A CA 1
ATOM 851 C C . LEU A 1 112 ? 4.059 -3.565 -25.668 1.00 97.19 112 LEU A C 1
ATOM 853 O O . LEU A 1 112 ? 3.292 -3.443 -24.724 1.00 97.19 112 LEU A O 1
ATOM 857 N N . ALA A 1 113 ? 4.060 -4.647 -26.451 1.00 97.31 113 ALA A N 1
ATOM 858 C CA . ALA A 1 113 ? 3.110 -5.745 -26.273 1.00 97.31 113 ALA A CA 1
ATOM 859 C C . ALA A 1 113 ? 3.233 -6.415 -24.891 1.00 97.31 113 ALA A C 1
ATOM 861 O O . ALA A 1 113 ? 2.228 -6.793 -24.293 1.00 97.31 113 ALA A O 1
ATOM 862 N N . ASN A 1 114 ? 4.454 -6.545 -24.356 1.00 96.69 114 ASN A N 1
ATOM 863 C CA . ASN A 1 114 ? 4.654 -7.077 -23.009 1.00 96.69 114 ASN A CA 1
ATOM 864 C C . ASN A 1 114 ? 4.117 -6.132 -21.927 1.00 96.69 114 ASN A C 1
ATOM 866 O O . ASN A 1 114 ? 3.520 -6.606 -20.967 1.00 96.69 114 ASN A O 1
ATOM 870 N N . ILE A 1 115 ? 4.322 -4.822 -22.079 1.00 97.25 115 ILE A N 1
ATOM 871 C CA . ILE A 1 115 ? 3.798 -3.818 -21.146 1.00 97.25 115 ILE A CA 1
ATOM 872 C C . ILE A 1 115 ? 2.272 -3.803 -21.189 1.00 97.25 115 ILE A C 1
ATOM 874 O O . ILE A 1 115 ? 1.659 -3.870 -20.133 1.00 97.25 115 ILE A O 1
ATOM 878 N N . GLU A 1 116 ? 1.672 -3.796 -22.379 1.00 95.69 116 GLU A N 1
ATOM 879 C CA . GLU A 1 116 ? 0.215 -3.822 -22.550 1.00 95.69 116 GLU A CA 1
ATOM 880 C C . GLU A 1 116 ? -0.401 -5.052 -21.871 1.00 95.69 116 GLU A C 1
ATOM 882 O O . GLU A 1 116 ? -1.339 -4.939 -21.091 1.00 95.69 116 GLU A O 1
ATOM 887 N N . SER A 1 117 ? 0.197 -6.231 -22.079 1.00 95.38 117 SER A N 1
ATOM 888 C CA . SER A 1 117 ? -0.255 -7.462 -21.424 1.00 95.38 117 SER A CA 1
ATOM 889 C C . SER A 1 117 ? -0.080 -7.433 -19.903 1.00 95.38 117 SER A C 1
ATOM 891 O O . SER A 1 117 ? -0.870 -8.043 -19.188 1.00 95.38 117 SER A O 1
ATOM 893 N N . ARG A 1 118 ? 0.951 -6.763 -19.377 1.00 95.56 118 ARG A N 1
ATOM 894 C CA . ARG A 1 118 ? 1.092 -6.581 -17.923 1.00 95.56 118 ARG A CA 1
ATOM 895 C C . ARG A 1 118 ? 0.054 -5.608 -17.385 1.00 95.56 118 ARG A C 1
ATOM 897 O O . ARG A 1 118 ? -0.479 -5.857 -16.314 1.00 95.56 118 ARG A O 1
ATOM 904 N N . LEU A 1 119 ? -0.221 -4.531 -18.117 1.00 95.62 119 LEU A N 1
ATOM 905 C CA . LEU A 1 119 ? -1.206 -3.528 -17.732 1.00 95.62 119 LEU A CA 1
ATOM 906 C C . LEU A 1 119 ? -2.605 -4.150 -17.654 1.00 95.62 119 LEU A C 1
ATOM 908 O O . LEU A 1 119 ? -3.280 -3.978 -16.648 1.00 95.62 119 LEU A O 1
ATOM 912 N N . SER A 1 120 ? -2.981 -4.964 -18.646 1.00 92.38 120 SER A N 1
ATOM 913 C CA . SER A 1 120 ? -4.279 -5.646 -18.646 1.00 92.38 120 SER A CA 1
ATOM 914 C C . SER A 1 120 ? -4.438 -6.624 -17.479 1.00 92.38 120 SER A C 1
ATOM 916 O O . SER A 1 120 ? -5.503 -6.695 -16.883 1.00 92.38 120 SER A O 1
ATOM 918 N N . HIS A 1 121 ? -3.385 -7.372 -17.126 1.00 94.88 121 HIS A N 1
ATOM 919 C CA . HIS A 1 121 ? -3.432 -8.254 -15.954 1.00 94.88 121 HIS A CA 1
ATOM 920 C C . HIS A 1 121 ? -3.475 -7.472 -14.639 1.00 94.88 121 HIS A C 1
ATOM 922 O O . HIS A 1 121 ? -4.092 -7.930 -13.681 1.00 94.88 121 HIS A O 1
ATOM 928 N N . LEU A 1 122 ? -2.833 -6.303 -14.581 1.00 96.38 122 LEU A N 1
ATOM 929 C CA . LEU A 1 122 ? -2.813 -5.486 -13.374 1.00 96.38 122 LEU A CA 1
ATOM 930 C C . LEU A 1 122 ? -4.213 -4.964 -13.028 1.00 96.38 122 LEU A C 1
ATOM 932 O O . LEU A 1 122 ? -4.563 -4.947 -11.853 1.00 96.38 122 LEU A O 1
ATOM 936 N N . ASP A 1 123 ? -5.030 -4.606 -14.021 1.00 92.25 123 ASP A N 1
ATOM 937 C CA . ASP A 1 123 ? -6.427 -4.216 -13.791 1.00 92.25 123 ASP A CA 1
ATOM 938 C C . ASP A 1 123 ? -7.241 -5.363 -13.161 1.00 92.25 123 ASP A C 1
ATOM 940 O O . ASP A 1 123 ? -7.989 -5.152 -12.203 1.00 92.25 123 ASP A O 1
ATOM 944 N N . ASP A 1 124 ? -7.053 -6.598 -13.638 1.00 95.06 124 ASP A N 1
ATOM 945 C CA . ASP A 1 124 ? -7.702 -7.786 -13.069 1.00 95.06 124 ASP A CA 1
ATOM 946 C C . ASP A 1 124 ? -7.217 -8.087 -11.642 1.00 95.06 124 ASP A C 1
ATOM 948 O O . ASP A 1 124 ? -8.024 -8.436 -10.775 1.00 95.06 124 ASP A O 1
ATOM 952 N N . GLU A 1 125 ? -5.915 -7.946 -11.376 1.00 95.69 125 GLU A N 1
ATOM 953 C CA . GLU A 1 125 ? -5.339 -8.104 -10.035 1.00 95.69 125 GLU A CA 1
ATOM 954 C C . GLU A 1 125 ? -5.851 -7.031 -9.067 1.00 95.69 125 GLU A C 1
ATOM 956 O O . GLU A 1 125 ? -6.212 -7.352 -7.934 1.00 95.69 125 GLU A O 1
ATOM 961 N N . ILE A 1 126 ? -5.943 -5.773 -9.509 1.00 95.94 126 ILE A N 1
ATOM 962 C CA . ILE A 1 126 ? -6.492 -4.662 -8.721 1.00 95.94 126 ILE A CA 1
ATOM 963 C C . ILE A 1 126 ? -7.957 -4.937 -8.375 1.00 95.94 126 ILE A C 1
ATOM 965 O O . ILE A 1 126 ? -8.348 -4.821 -7.212 1.00 95.94 126 ILE A O 1
ATOM 969 N N . ASN A 1 127 ? -8.763 -5.357 -9.350 1.00 94.81 127 ASN A N 1
ATOM 970 C CA . ASN A 1 127 ? -10.169 -5.688 -9.117 1.00 94.81 127 ASN A CA 1
ATOM 971 C C . ASN A 1 127 ? -10.327 -6.856 -8.132 1.00 94.81 127 ASN A C 1
ATOM 973 O O . ASN A 1 127 ? -11.177 -6.804 -7.240 1.00 94.81 127 ASN A O 1
ATOM 977 N N . GLN A 1 128 ? -9.486 -7.889 -8.244 1.00 96.44 128 GLN A N 1
ATOM 978 C CA . GLN A 1 128 ? -9.464 -8.999 -7.288 1.00 96.44 128 GLN A CA 1
ATOM 979 C C . GLN A 1 128 ? -9.031 -8.548 -5.890 1.00 96.44 128 GLN A C 1
ATOM 981 O O . GLN A 1 128 ? -9.629 -8.978 -4.904 1.00 96.44 128 GLN A O 1
ATOM 986 N N . MET A 1 129 ? -8.040 -7.659 -5.792 1.00 97.19 129 MET A N 1
ATOM 987 C CA . MET A 1 129 ? -7.581 -7.103 -4.519 1.00 97.19 129 MET A CA 1
ATOM 988 C C . MET A 1 129 ? -8.679 -6.280 -3.844 1.00 97.19 129 MET A C 1
ATOM 990 O O . MET A 1 129 ? -8.911 -6.455 -2.648 1.00 97.19 129 MET A O 1
ATOM 994 N N . HIS A 1 130 ? -9.393 -5.434 -4.591 1.00 97.06 130 HIS A N 1
ATOM 995 C CA . HIS A 1 130 ? -10.527 -4.676 -4.059 1.00 97.06 130 HIS A CA 1
ATOM 996 C C . HIS A 1 130 ? -11.651 -5.597 -3.586 1.00 97.06 130 HIS A C 1
ATOM 998 O O . HIS A 1 130 ? -12.081 -5.490 -2.441 1.00 97.06 130 HIS A O 1
ATOM 1004 N N . ALA A 1 131 ? -12.064 -6.562 -4.413 1.00 96.50 131 ALA A N 1
ATOM 1005 C CA . ALA A 1 131 ? -13.113 -7.510 -4.042 1.00 96.50 131 ALA A CA 1
ATOM 1006 C C . ALA A 1 131 ? -12.734 -8.361 -2.813 1.00 96.50 131 ALA A C 1
ATOM 1008 O O . ALA A 1 131 ? -13.583 -8.643 -1.963 1.00 96.50 131 ALA A O 1
ATOM 1009 N N . GLY A 1 132 ? -11.462 -8.761 -2.703 1.00 96.44 132 GLY A N 1
ATOM 1010 C CA . GLY A 1 132 ? -10.925 -9.435 -1.521 1.00 96.44 132 GLY A CA 1
ATOM 1011 C C . GLY A 1 132 ? -10.951 -8.538 -0.284 1.00 96.44 132 GLY A C 1
ATOM 1012 O O . GLY A 1 132 ? -11.483 -8.945 0.746 1.00 96.44 132 GLY A O 1
ATOM 1013 N N . SER A 1 133 ? -10.465 -7.302 -0.414 1.00 97.19 133 SER A N 1
ATOM 1014 C CA . SER A 1 133 ? -10.415 -6.322 0.680 1.00 97.19 133 SER A CA 1
ATOM 1015 C C . SER A 1 133 ? -11.805 -5.989 1.217 1.00 97.19 133 SER A C 1
ATOM 1017 O O . SER A 1 133 ? -11.996 -5.976 2.429 1.00 97.19 133 SER A O 1
ATOM 1019 N N . ASP A 1 134 ? -12.793 -5.777 0.344 1.00 96.12 134 ASP A N 1
ATOM 1020 C CA . ASP A 1 134 ? -14.166 -5.459 0.755 1.00 96.12 134 ASP A CA 1
ATOM 1021 C C . ASP A 1 134 ? -14.805 -6.626 1.518 1.00 96.12 134 ASP A C 1
ATOM 1023 O O . ASP A 1 134 ? -15.479 -6.438 2.534 1.00 96.12 134 ASP A O 1
ATOM 1027 N N . LYS A 1 135 ? -14.557 -7.858 1.060 1.00 97.06 135 LYS A N 1
ATOM 1028 C CA . LYS A 1 135 ? -15.044 -9.065 1.732 1.00 97.06 135 LYS A CA 1
ATOM 1029 C C . LYS A 1 135 ? -14.375 -9.263 3.091 1.00 97.06 135 LYS A C 1
ATOM 1031 O O . LYS A 1 135 ? -15.055 -9.605 4.058 1.00 97.06 135 LYS A O 1
ATOM 1036 N N . GLU A 1 136 ? -13.062 -9.073 3.169 1.00 97.19 136 GLU A N 1
ATOM 1037 C CA . GLU A 1 136 ? -12.311 -9.162 4.424 1.00 97.19 136 GLU A CA 1
ATOM 1038 C C . GLU A 1 136 ? -12.743 -8.076 5.411 1.00 97.19 136 GLU A C 1
ATOM 1040 O O . GLU A 1 136 ? -12.976 -8.382 6.580 1.00 97.19 136 GLU A O 1
ATOM 1045 N N . ALA A 1 137 ? -12.949 -6.845 4.936 1.00 97.19 137 ALA A N 1
ATOM 1046 C CA . ALA A 1 137 ? -13.441 -5.737 5.744 1.00 97.19 137 ALA A CA 1
ATOM 1047 C C . ALA A 1 137 ? -14.826 -6.032 6.334 1.00 97.19 137 ALA A C 1
ATOM 1049 O O . ALA A 1 137 ? -15.027 -5.823 7.528 1.00 97.19 137 ALA A O 1
ATOM 1050 N N . ALA A 1 138 ? -15.756 -6.575 5.541 1.00 97.19 138 ALA A N 1
ATOM 1051 C CA . ALA A 1 138 ? -17.085 -6.941 6.029 1.00 97.19 138 ALA A CA 1
ATOM 1052 C C . ALA A 1 138 ? -17.028 -8.037 7.111 1.00 97.19 138 ALA A C 1
ATOM 1054 O O . ALA A 1 138 ? -17.683 -7.930 8.148 1.00 97.19 138 ALA A O 1
ATOM 1055 N N . VAL A 1 139 ? -16.209 -9.074 6.901 1.00 97.81 139 VAL A N 1
ATOM 1056 C CA . VAL A 1 139 ? -16.024 -10.155 7.885 1.00 97.81 139 VAL A CA 1
ATOM 1057 C C . VAL A 1 139 ? -15.387 -9.630 9.172 1.00 97.81 139 VAL A C 1
ATOM 1059 O O . VAL A 1 139 ? -15.781 -10.031 10.269 1.00 97.81 139 VAL A O 1
ATOM 1062 N N . GLU A 1 140 ? -14.398 -8.747 9.062 1.00 97.94 140 GLU A N 1
ATOM 1063 C CA . GLU A 1 140 ? -13.728 -8.178 10.228 1.00 97.94 140 GLU A CA 1
ATOM 1064 C C . GLU A 1 140 ? -14.633 -7.196 10.981 1.00 97.94 140 GLU A C 1
ATOM 1066 O O . GLU A 1 140 ? -14.664 -7.210 12.211 1.00 97.94 140 GLU A O 1
ATOM 1071 N N . GLU A 1 141 ? -15.454 -6.418 10.273 1.00 97.88 141 GLU A N 1
ATOM 1072 C CA . GLU A 1 141 ? -16.466 -5.554 10.881 1.00 97.88 141 GLU A CA 1
ATOM 1073 C C . GLU A 1 141 ? -17.461 -6.365 11.726 1.00 97.88 141 GLU A C 1
ATOM 1075 O O . GLU A 1 141 ? -17.760 -5.990 12.865 1.00 97.88 141 GLU A O 1
ATOM 1080 N N . GLU A 1 142 ? -17.951 -7.497 11.212 1.00 97.56 142 GLU A N 1
ATOM 1081 C CA . GLU A 1 142 ? -18.840 -8.389 11.965 1.00 97.56 142 GLU A CA 1
ATOM 1082 C C . GLU A 1 142 ? -18.163 -8.961 13.216 1.00 97.56 142 GLU A C 1
ATOM 1084 O O . GLU A 1 142 ? -18.766 -8.967 14.295 1.00 97.56 142 GLU A O 1
ATOM 1089 N N . LYS A 1 143 ? -16.898 -9.386 13.111 1.00 98.06 143 LYS A N 1
ATOM 1090 C CA . LYS A 1 143 ? -16.132 -9.886 14.263 1.00 98.06 143 LYS A CA 1
ATOM 1091 C C . LYS A 1 143 ? -15.909 -8.812 15.319 1.00 98.06 143 LYS A C 1
ATOM 1093 O O . LYS A 1 143 ? -16.121 -9.086 16.498 1.00 98.06 143 LYS A O 1
ATOM 1098 N N . ILE A 1 144 ? -15.521 -7.601 14.915 1.00 98.25 144 ILE A N 1
ATOM 1099 C CA . ILE A 1 144 ? -15.312 -6.477 15.836 1.00 98.25 144 ILE A CA 1
ATOM 1100 C C . ILE A 1 144 ? -16.622 -6.142 16.549 1.00 98.25 144 ILE A C 1
ATOM 1102 O O . ILE A 1 144 ? -16.626 -5.974 17.767 1.00 98.25 144 ILE A O 1
ATOM 1106 N N . LYS A 1 145 ? -17.748 -6.098 15.826 1.00 98.12 145 LYS A N 1
ATOM 1107 C CA . LYS A 1 145 ? -19.068 -5.870 16.434 1.00 98.12 145 LYS A CA 1
ATOM 1108 C C . LYS A 1 145 ? -19.434 -6.964 17.435 1.00 98.12 145 LYS A C 1
ATOM 1110 O O . LYS A 1 145 ? -19.927 -6.648 18.517 1.00 98.12 145 LYS A O 1
ATOM 1115 N N . ALA A 1 146 ? -19.192 -8.231 17.098 1.00 97.94 146 ALA A N 1
ATOM 1116 C CA . ALA A 1 146 ? -19.471 -9.353 17.989 1.00 97.94 146 ALA A CA 1
ATOM 1117 C C . ALA A 1 146 ? -18.602 -9.309 19.257 1.00 97.94 146 ALA A C 1
ATOM 1119 O O . ALA A 1 146 ? -19.137 -9.410 20.361 1.00 97.94 146 ALA A O 1
ATOM 1120 N N . ALA A 1 147 ? -17.294 -9.084 19.105 1.00 97.81 147 ALA A N 1
ATOM 1121 C CA . ALA A 1 147 ? -16.360 -8.950 20.220 1.00 97.81 147 ALA A CA 1
ATOM 1122 C C . ALA A 1 147 ? -16.718 -7.753 21.114 1.00 97.81 147 ALA A C 1
ATOM 1124 O O . ALA A 1 147 ? -16.826 -7.900 22.327 1.00 97.81 147 ALA A O 1
ATOM 1125 N N . ALA A 1 148 ? -17.018 -6.593 20.520 1.00 98.06 148 ALA A N 1
ATOM 1126 C CA . ALA A 1 148 ? -17.439 -5.409 21.263 1.00 98.06 148 ALA A CA 1
ATOM 1127 C C . ALA A 1 148 ? -18.746 -5.640 22.040 1.00 98.06 148 ALA A C 1
ATOM 1129 O O . ALA A 1 148 ? -18.885 -5.174 23.170 1.00 98.06 148 ALA A O 1
ATOM 1130 N N . ALA A 1 149 ? -19.706 -6.373 21.464 1.00 98.06 149 ALA A N 1
ATOM 1131 C CA . ALA A 1 149 ? -20.946 -6.722 22.152 1.00 98.06 149 ALA A CA 1
ATOM 1132 C C . ALA A 1 149 ? -20.712 -7.699 23.316 1.00 98.06 149 ALA A C 1
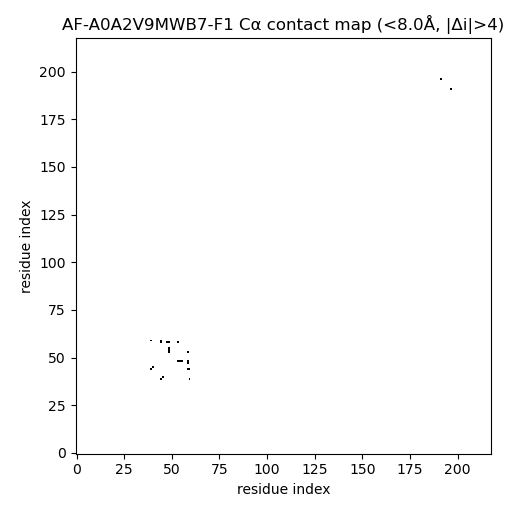ATOM 1134 O O . ALA A 1 149 ? -21.359 -7.576 24.359 1.00 98.06 149 ALA A O 1
ATOM 1135 N N . GLU A 1 150 ? -19.803 -8.661 23.158 1.00 98.25 150 GLU A N 1
ATOM 1136 C CA . GLU A 1 150 ? -19.413 -9.576 24.231 1.00 98.25 150 GLU A CA 1
ATOM 1137 C C . GLU A 1 150 ? -18.684 -8.840 25.363 1.00 98.25 150 GLU A C 1
ATOM 1139 O O . GLU A 1 150 ? -19.044 -9.001 26.531 1.00 98.25 150 GLU A O 1
ATOM 1144 N N . ASP A 1 151 ? -17.731 -7.974 25.029 1.00 98.12 151 ASP A N 1
ATOM 1145 C CA . ASP A 1 151 ? -16.994 -7.178 26.008 1.00 98.12 151 ASP A CA 1
ATOM 1146 C C . ASP A 1 151 ? -17.916 -6.214 26.756 1.00 98.12 151 ASP A C 1
ATOM 1148 O O . ASP A 1 151 ? -17.847 -6.122 27.981 1.00 98.12 151 ASP A O 1
ATOM 1152 N N . ALA A 1 152 ? -18.855 -5.565 26.058 1.00 98.12 152 ALA A N 1
ATOM 1153 C CA . ALA A 1 152 ? -19.868 -4.731 26.698 1.00 98.12 152 ALA A CA 1
ATOM 1154 C C . ALA A 1 152 ? -20.706 -5.526 27.715 1.00 98.12 152 ALA A C 1
ATOM 1156 O O . ALA A 1 152 ? -20.946 -5.045 28.823 1.00 98.12 152 ALA A O 1
ATOM 1157 N N . ARG A 1 153 ? -21.113 -6.759 27.378 1.00 98.12 153 ARG A N 1
ATOM 1158 C CA . ARG A 1 153 ? -21.841 -7.638 28.311 1.00 98.12 153 ARG A CA 1
ATOM 1159 C C . ARG A 1 153 ? -20.992 -8.003 29.526 1.00 98.12 153 ARG A C 1
ATOM 1161 O O . ARG A 1 153 ? -21.488 -7.903 30.644 1.00 98.12 153 ARG A O 1
ATOM 1168 N N . ARG A 1 154 ? -19.722 -8.366 29.324 1.00 98.31 154 ARG A N 1
ATOM 1169 C CA . ARG A 1 154 ? -18.792 -8.696 30.419 1.00 98.31 154 ARG A CA 1
ATOM 1170 C C . ARG A 1 154 ? -18.549 -7.508 31.348 1.00 98.31 154 ARG A C 1
ATOM 1172 O O . ARG A 1 154 ? -18.507 -7.688 32.562 1.00 98.31 154 ARG A O 1
ATOM 1179 N N . ILE A 1 155 ? -18.418 -6.300 30.797 1.00 98.31 155 ILE A N 1
ATOM 1180 C CA . ILE A 1 155 ? -18.264 -5.070 31.586 1.00 98.31 155 ILE A CA 1
ATOM 1181 C C . ILE A 1 155 ? -19.500 -4.841 32.455 1.00 98.31 155 ILE A C 1
ATOM 1183 O O . ILE A 1 155 ? -19.354 -4.566 33.644 1.00 98.31 155 ILE A O 1
ATOM 1187 N N . ILE A 1 156 ? -20.702 -4.979 31.887 1.00 98.44 156 ILE A N 1
ATOM 1188 C CA . ILE A 1 156 ? -21.953 -4.821 32.641 1.00 98.44 156 ILE A CA 1
ATOM 1189 C C . ILE A 1 156 ? -22.034 -5.860 33.760 1.00 98.44 156 ILE A C 1
ATOM 1191 O O . ILE A 1 156 ? -22.269 -5.488 34.905 1.00 98.44 156 ILE A O 1
ATOM 1195 N N . GLU A 1 157 ? -21.772 -7.134 33.464 1.00 98.31 157 GLU A N 1
ATOM 1196 C CA . GLU A 1 157 ? -21.810 -8.201 34.469 1.00 98.31 157 GLU A CA 1
ATOM 1197 C C . GLU A 1 157 ? -20.804 -7.952 35.605 1.00 98.31 157 GLU A C 1
ATOM 1199 O O . GLU A 1 157 ? -21.154 -8.043 36.783 1.00 98.31 157 GLU A O 1
ATOM 1204 N N . SER A 1 158 ? -19.567 -7.574 35.271 1.00 98.25 158 SER A N 1
ATOM 1205 C CA . SER A 1 158 ? -18.548 -7.230 36.268 1.00 98.25 158 SER A CA 1
ATOM 1206 C C . SER A 1 158 ? -18.969 -6.029 37.116 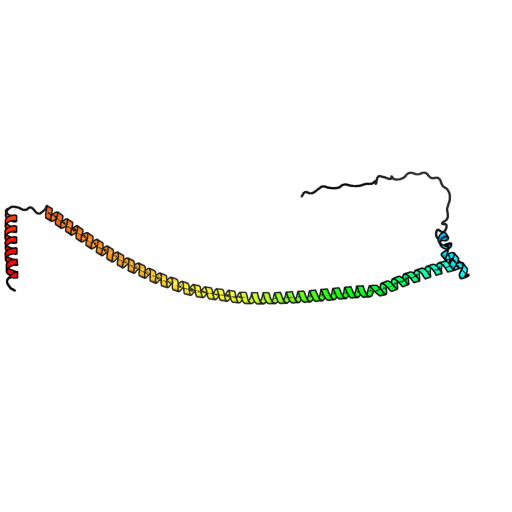1.00 98.25 158 SER A C 1
ATOM 1208 O O . SER A 1 158 ? -18.800 -6.051 38.336 1.00 98.25 158 SER A O 1
ATOM 1210 N N . ALA A 1 159 ? -19.535 -4.991 36.495 1.00 98.25 159 ALA A N 1
ATOM 1211 C CA . ALA A 1 159 ? -20.010 -3.806 37.201 1.00 98.25 159 ALA A CA 1
ATOM 1212 C C . ALA A 1 159 ? -21.184 -4.137 38.134 1.00 98.25 159 ALA A C 1
ATOM 1214 O O . ALA A 1 159 ? -21.217 -3.669 39.270 1.00 98.25 159 ALA A O 1
ATOM 1215 N N . GLU A 1 160 ? -22.126 -4.978 37.705 1.00 98.19 160 GLU A N 1
ATOM 1216 C CA . GLU A 1 160 ? -23.235 -5.441 38.546 1.00 98.19 160 GLU A CA 1
ATOM 1217 C C . GLU A 1 160 ? -22.733 -6.236 39.759 1.00 98.19 160 GLU A C 1
ATOM 1219 O O . GLU A 1 160 ? -23.194 -6.007 40.884 1.00 98.19 160 GLU A O 1
ATOM 1224 N N . GLN A 1 161 ? -21.755 -7.125 39.560 1.00 98.31 161 GLN A N 1
ATOM 1225 C CA . GLN A 1 161 ? -21.125 -7.877 40.648 1.00 98.31 161 GLN A CA 1
ATOM 1226 C C . GLN A 1 161 ? -20.395 -6.951 41.632 1.00 98.31 161 GLN A C 1
ATOM 1228 O O . GLN A 1 161 ? -20.536 -7.112 42.850 1.00 98.31 161 GLN A O 1
ATOM 1233 N N . GLU A 1 162 ? -19.662 -5.957 41.129 1.00 98.25 162 GLU A N 1
ATOM 1234 C CA . GLU A 1 162 ? -18.953 -4.975 41.952 1.00 98.25 162 GLU A CA 1
ATOM 1235 C C . GLU A 1 162 ? -19.926 -4.096 42.750 1.00 98.25 162 GLU A C 1
ATOM 1237 O O . GLU A 1 162 ? -19.767 -3.941 43.964 1.00 98.25 162 GLU A O 1
ATOM 1242 N N . ILE A 1 163 ? -20.995 -3.606 42.113 1.00 98.38 163 ILE A N 1
ATOM 1243 C CA . ILE A 1 163 ? -22.062 -2.843 42.776 1.00 98.38 163 ILE A CA 1
ATOM 1244 C C . ILE A 1 163 ? -22.714 -3.686 43.875 1.00 98.38 163 ILE A C 1
ATOM 1246 O O . ILE A 1 163 ? -22.915 -3.197 44.990 1.00 98.38 163 ILE A O 1
ATOM 1250 N N . ALA A 1 164 ? -23.028 -4.955 43.604 1.00 98.25 164 ALA A N 1
ATOM 1251 C CA . ALA A 1 164 ? -23.628 -5.843 44.594 1.00 98.25 164 ALA A CA 1
ATOM 1252 C C . ALA A 1 164 ? -22.691 -6.087 45.790 1.00 98.25 164 ALA A C 1
ATOM 1254 O O . ALA A 1 164 ? -23.132 -6.055 46.948 1.00 98.25 164 ALA A O 1
ATOM 1255 N N . ALA A 1 165 ? -21.397 -6.290 45.531 1.00 98.31 165 ALA A N 1
ATOM 1256 C CA . ALA A 1 165 ? -20.385 -6.453 46.569 1.00 98.31 165 ALA A CA 1
ATOM 1257 C C . ALA A 1 165 ? -20.229 -5.179 47.417 1.00 98.31 165 ALA A C 1
ATOM 1259 O O . ALA A 1 165 ? -20.279 -5.257 48.650 1.00 98.31 165 ALA A O 1
ATOM 1260 N N . ALA A 1 166 ? -20.131 -4.012 46.777 1.00 98.06 166 ALA A N 1
ATOM 1261 C CA . ALA A 1 166 ? -20.042 -2.715 47.441 1.00 98.06 166 ALA A CA 1
ATOM 1262 C C . ALA A 1 166 ? -21.297 -2.416 48.277 1.00 98.06 166 ALA A C 1
ATOM 1264 O O . ALA A 1 166 ? -21.192 -2.029 49.441 1.00 98.06 166 ALA A O 1
ATOM 1265 N N . ALA A 1 167 ? -22.492 -2.683 47.743 1.00 98.31 167 ALA A N 1
ATOM 1266 C CA . ALA A 1 167 ? -23.748 -2.511 48.469 1.00 98.31 167 ALA A CA 1
ATOM 1267 C C . ALA A 1 167 ? -23.824 -3.419 49.707 1.00 98.31 167 ALA A C 1
ATOM 1269 O O . ALA A 1 167 ? -24.274 -2.990 50.775 1.00 98.31 167 ALA A O 1
ATOM 1270 N N . LYS A 1 168 ? -23.362 -4.671 49.599 1.00 98.25 168 LYS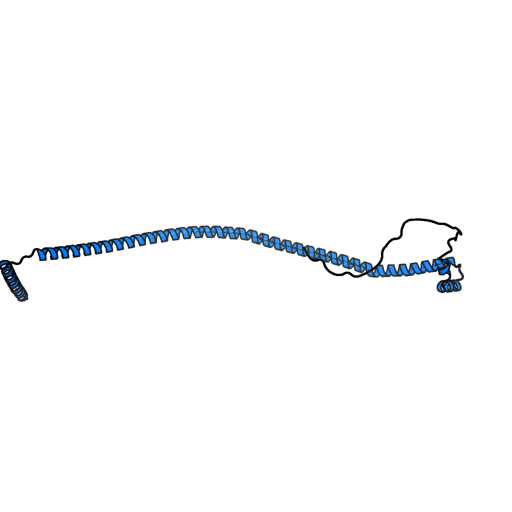 A N 1
ATOM 1271 C CA . LYS A 1 168 ? -23.288 -5.597 50.738 1.00 98.25 168 LYS A CA 1
ATOM 1272 C C . LYS A 1 168 ? -22.288 -5.116 51.792 1.00 98.25 168 LYS A C 1
ATOM 1274 O O . LYS A 1 168 ? -22.594 -5.194 52.984 1.00 98.25 168 LYS A O 1
ATOM 1279 N N . ALA A 1 169 ? -21.128 -4.613 51.369 1.00 98.31 169 ALA A N 1
ATOM 1280 C CA . ALA A 1 169 ? -20.125 -4.042 52.263 1.00 98.31 169 ALA A CA 1
ATOM 1281 C C . ALA A 1 169 ? -20.678 -2.816 53.010 1.00 98.31 169 ALA A C 1
ATOM 1283 O O . ALA A 1 169 ? -20.671 -2.811 54.241 1.00 98.31 169 ALA A O 1
ATOM 1284 N N . ALA A 1 170 ? -21.278 -1.862 52.292 1.00 98.12 170 ALA A N 1
ATOM 1285 C CA . ALA A 1 170 ? -21.884 -0.663 52.871 1.00 98.12 170 ALA A CA 1
ATOM 1286 C C . ALA A 1 170 ? -23.003 -0.996 53.873 1.00 98.12 170 ALA A C 1
ATOM 1288 O O . ALA A 1 170 ? -23.067 -0.430 54.962 1.00 98.12 170 ALA A O 1
ATOM 1289 N N . ARG A 1 171 ? -23.868 -1.975 53.564 1.00 98.19 171 ARG A N 1
ATOM 1290 C CA . ARG A 1 171 ? -24.895 -2.446 54.515 1.00 98.19 171 ARG A CA 1
ATOM 1291 C C . ARG A 1 171 ? -24.285 -3.008 55.797 1.00 98.19 171 ARG A C 1
ATOM 1293 O O . ARG A 1 17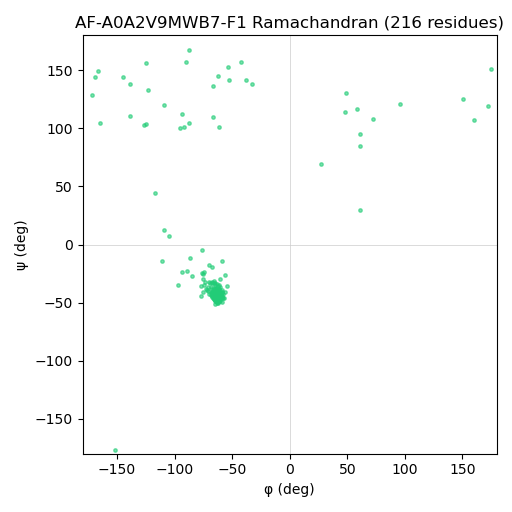1 ? -24.803 -2.753 56.886 1.00 98.19 171 ARG A O 1
ATOM 1300 N N . ARG A 1 172 ? -23.205 -3.786 55.680 1.00 98.25 172 ARG A N 1
ATOM 1301 C CA . ARG A 1 172 ? -22.509 -4.361 56.837 1.00 98.25 172 ARG A CA 1
ATOM 1302 C C . ARG A 1 172 ? -21.867 -3.270 57.692 1.00 98.25 172 ARG A C 1
ATOM 1304 O O . ARG A 1 172 ? -21.985 -3.332 58.912 1.00 98.25 172 ARG A O 1
ATOM 1311 N N . GLU A 1 173 ? -21.253 -2.276 57.062 1.00 98.00 173 GLU A N 1
ATOM 1312 C CA . GLU A 1 173 ? -20.655 -1.118 57.731 1.00 98.00 173 GLU A CA 1
ATOM 1313 C C . GLU A 1 173 ? -21.708 -0.284 58.476 1.00 98.00 173 GLU A C 1
ATOM 1315 O O . GLU A 1 173 ? -21.562 -0.041 59.673 1.00 98.00 173 GLU A O 1
ATOM 1320 N N . LEU A 1 174 ? -22.833 0.044 57.829 1.00 98.25 174 LEU A N 1
ATOM 1321 C CA . LEU A 1 174 ? -23.951 0.744 58.475 1.00 98.25 174 LEU A CA 1
ATOM 1322 C C . LEU A 1 174 ? -24.518 -0.038 59.667 1.00 98.25 174 LEU A C 1
ATOM 1324 O O . LEU A 1 174 ? -24.818 0.547 60.706 1.00 98.25 174 LEU A O 1
ATOM 1328 N N . THR A 1 175 ? -24.643 -1.361 59.539 1.00 97.81 175 THR A N 1
ATOM 1329 C CA . THR A 1 175 ? -25.126 -2.217 60.634 1.00 97.81 175 THR A CA 1
ATOM 1330 C C . THR A 1 175 ? -24.151 -2.210 61.812 1.00 97.81 175 THR A C 1
ATOM 1332 O O . THR A 1 175 ? -24.579 -2.105 62.961 1.00 97.81 175 THR A O 1
ATOM 1335 N N . ALA A 1 176 ? -22.845 -2.285 61.540 1.00 97.88 176 ALA A N 1
ATOM 1336 C CA . ALA A 1 176 ? -21.814 -2.215 62.570 1.00 97.88 176 ALA A CA 1
ATOM 1337 C C . ALA A 1 176 ? -21.820 -0.855 63.288 1.00 97.88 176 ALA A C 1
ATOM 1339 O O . ALA A 1 176 ? -21.816 -0.820 64.517 1.00 97.88 176 ALA A O 1
ATOM 1340 N N . HIS A 1 177 ? -21.924 0.252 62.546 1.00 98.00 177 HIS A N 1
ATOM 1341 C CA . HIS A 1 177 ? -22.037 1.592 63.129 1.00 98.00 177 HIS A CA 1
ATOM 1342 C C . HIS A 1 177 ? -23.301 1.774 63.970 1.00 98.00 177 HIS A C 1
ATOM 1344 O O . HIS A 1 177 ? -23.243 2.355 65.053 1.00 98.00 177 HIS A O 1
ATOM 1350 N N . ALA A 1 178 ? -24.445 1.266 63.506 1.00 97.75 178 ALA A N 1
ATOM 1351 C CA . ALA A 1 178 ? -25.684 1.321 64.271 1.00 97.75 178 ALA A CA 1
ATOM 1352 C C . ALA A 1 178 ? -25.579 0.521 65.581 1.00 97.75 178 ALA A C 1
ATOM 1354 O O . ALA A 1 178 ? -26.035 0.993 66.623 1.00 97.75 178 ALA A O 1
ATOM 1355 N N . ALA A 1 179 ? -24.949 -0.659 65.547 1.00 97.38 179 ALA A N 1
ATOM 1356 C CA . ALA A 1 179 ? -24.700 -1.462 66.742 1.00 97.38 179 ALA A CA 1
ATOM 1357 C C . ALA A 1 179 ? -23.777 -0.736 67.736 1.00 97.38 179 ALA A C 1
ATOM 1359 O O . ALA A 1 179 ? -24.085 -0.690 68.927 1.00 97.38 179 ALA A O 1
ATOM 1360 N N . ASP A 1 180 ? -22.698 -0.118 67.254 1.00 97.19 180 ASP A N 1
ATOM 1361 C CA . ASP A 1 180 ? -21.768 0.655 68.085 1.00 97.19 180 ASP A CA 1
ATOM 1362 C C . ASP A 1 180 ? -22.443 1.873 68.744 1.00 97.19 180 ASP A C 1
ATOM 1364 O O . ASP A 1 180 ? -22.316 2.096 69.953 1.00 97.19 180 ASP A O 1
ATOM 1368 N N . LEU A 1 181 ? -23.264 2.610 67.985 1.00 97.19 181 LEU A N 1
ATOM 1369 C CA . LEU A 1 181 ? -24.080 3.707 68.514 1.00 97.19 181 LEU A CA 1
ATOM 1370 C C . LEU A 1 181 ? -25.081 3.220 69.566 1.00 97.19 181 LEU A C 1
ATOM 1372 O O . LEU A 1 181 ? -25.230 3.860 70.609 1.00 97.19 181 LEU A O 1
ATOM 1376 N N . ALA A 1 182 ? -25.750 2.091 69.324 1.00 96.19 182 ALA A N 1
ATOM 1377 C CA . ALA A 1 182 ? -26.699 1.514 70.271 1.00 96.19 182 ALA A CA 1
ATOM 1378 C C . ALA A 1 182 ? -26.015 1.117 71.589 1.00 96.19 182 ALA A C 1
ATOM 1380 O O . ALA A 1 182 ? -26.518 1.460 72.661 1.00 96.19 182 ALA A O 1
ATOM 1381 N N . VAL A 1 183 ? -24.847 0.467 71.528 1.00 96.25 183 VAL A N 1
ATOM 1382 C CA . VAL A 1 183 ? -24.044 0.118 72.715 1.00 96.25 183 VAL A CA 1
ATOM 1383 C C . VAL A 1 183 ? -23.564 1.375 73.440 1.00 96.25 183 VAL A C 1
ATOM 1385 O O . VAL A 1 183 ? -23.673 1.461 74.665 1.00 96.25 183 VAL A O 1
ATOM 1388 N N . SER A 1 184 ? -23.095 2.380 72.702 1.00 95.06 184 SER A N 1
ATOM 1389 C CA . SER A 1 184 ? -22.652 3.659 73.265 1.00 95.06 184 SER A CA 1
ATOM 1390 C C . SER A 1 184 ? -23.782 4.403 73.986 1.00 95.06 184 SER A C 1
ATOM 1392 O O . SER A 1 184 ? -23.578 4.932 75.081 1.00 95.06 184 SER A O 1
ATOM 1394 N N . LEU A 1 185 ? -24.989 4.436 73.410 1.00 95.06 185 LEU A N 1
ATOM 1395 C CA . LEU A 1 185 ? -26.170 5.035 74.039 1.00 95.06 185 LEU A CA 1
ATOM 1396 C C . LEU A 1 185 ? -26.643 4.227 75.251 1.00 95.06 185 LEU A C 1
ATOM 1398 O O . LEU A 1 185 ? -26.913 4.817 76.296 1.00 95.06 185 LEU A O 1
ATOM 1402 N N . ALA A 1 186 ? -26.685 2.896 75.147 1.00 93.06 186 ALA A N 1
ATOM 1403 C CA . ALA A 1 186 ? -27.028 2.025 76.267 1.00 93.06 186 ALA A CA 1
ATOM 1404 C C . ALA A 1 186 ? -26.059 2.230 77.440 1.00 93.06 186 ALA A C 1
ATOM 1406 O O . ALA A 1 186 ? -26.503 2.443 78.563 1.00 93.06 186 ALA A O 1
ATOM 1407 N N . THR A 1 187 ? -24.751 2.279 77.178 1.00 90.81 187 THR A N 1
ATOM 1408 C CA . THR A 1 187 ? -23.718 2.529 78.199 1.00 90.81 187 THR A CA 1
ATOM 1409 C C . THR A 1 187 ? -23.925 3.871 78.904 1.00 90.81 187 THR A C 1
ATOM 1411 O O . THR A 1 187 ? -23.776 3.953 80.119 1.00 90.81 187 THR A O 1
ATOM 1414 N N . LYS A 1 188 ? -24.324 4.920 78.170 1.00 91.00 188 LYS A N 1
ATOM 1415 C CA . LYS A 1 188 ? -24.651 6.234 78.753 1.00 91.00 188 LYS A CA 1
ATOM 1416 C C . LYS A 1 188 ? -25.949 6.224 79.571 1.00 91.00 188 LYS A C 1
ATOM 1418 O O . LYS A 1 188 ? -26.065 6.990 80.525 1.00 91.00 188 LYS A O 1
ATOM 1423 N N . GLN A 1 189 ? -26.927 5.404 79.187 1.00 88.00 189 GLN A N 1
ATOM 1424 C CA . GLN A 1 189 ? -28.243 5.338 79.827 1.00 88.00 189 GLN A CA 1
ATOM 1425 C C . GLN A 1 189 ? -28.269 4.414 81.056 1.00 88.00 189 GLN A C 1
ATOM 1427 O O . GLN A 1 189 ? -29.083 4.628 81.959 1.00 88.00 189 GLN A O 1
ATOM 1432 N N . ILE A 1 190 ? -27.390 3.407 81.109 1.00 84.06 190 ILE A N 1
ATOM 1433 C CA . ILE A 1 190 ? -27.249 2.493 82.246 1.00 84.06 190 ILE A CA 1
ATOM 1434 C C . ILE A 1 190 ? -26.728 3.278 83.458 1.00 84.06 190 ILE A C 1
ATOM 1436 O O . ILE A 1 190 ? -25.571 3.686 83.523 1.00 84.06 190 ILE A O 1
ATOM 1440 N N . ARG A 1 191 ? -27.599 3.459 84.453 1.00 77.12 191 ARG A N 1
ATOM 1441 C CA . ARG A 1 191 ? -27.235 3.879 85.810 1.00 77.12 191 ARG A CA 1
ATOM 1442 C C . ARG A 1 191 ? -27.440 2.692 86.736 1.00 77.12 191 ARG A C 1
ATOM 1444 O O . ARG A 1 191 ? -28.550 2.182 86.825 1.00 77.12 191 ARG A O 1
ATOM 1451 N N . ILE A 1 192 ? -26.372 2.255 87.394 1.00 77.75 192 ILE A N 1
ATOM 1452 C CA . ILE A 1 192 ? -26.421 1.135 88.334 1.00 77.75 192 ILE A CA 1
ATOM 1453 C C . ILE A 1 192 ? -26.636 1.701 89.735 1.00 77.75 192 ILE A C 1
ATOM 1455 O O . ILE A 1 192 ? -25.770 2.384 90.280 1.00 77.75 192 ILE A O 1
ATOM 1459 N N . ASP A 1 193 ? -27.806 1.429 90.300 1.00 81.94 193 ASP A N 1
ATOM 1460 C CA . ASP A 1 193 ? -28.106 1.637 91.714 1.00 81.94 193 ASP A CA 1
ATOM 1461 C C . ASP A 1 193 ? -27.767 0.382 92.545 1.00 81.94 193 ASP A C 1
ATOM 1463 O O . ASP A 1 193 ? -27.711 -0.738 92.032 1.00 81.94 193 ASP A O 1
ATOM 1467 N N . THR A 1 194 ? -27.532 0.564 93.849 1.00 83.12 194 THR A N 1
ATOM 1468 C CA . THR A 1 194 ? -27.138 -0.515 94.773 1.00 83.12 194 THR A CA 1
ATOM 1469 C C . THR A 1 194 ? -28.125 -1.703 94.805 1.00 83.12 194 THR A C 1
ATOM 1471 O O . THR A 1 194 ? -27.662 -2.846 94.823 1.00 83.12 194 THR A O 1
ATOM 1474 N N . PRO A 1 195 ? -29.462 -1.506 94.793 1.00 82.69 195 PRO A N 1
ATOM 1475 C CA . PRO A 1 195 ? -30.424 -2.607 94.654 1.00 82.69 195 PRO A CA 1
ATOM 1476 C C . PRO A 1 195 ? -30.283 -3.412 93.351 1.00 82.69 195 PRO A C 1
ATOM 1478 O O . PRO A 1 195 ? -30.319 -4.647 93.386 1.00 82.69 195 PRO A O 1
ATOM 1481 N N . THR A 1 196 ? -30.109 -2.736 92.213 1.00 83.56 196 THR A N 1
ATOM 1482 C CA . THR A 1 196 ? -29.941 -3.373 90.897 1.00 83.56 196 THR A CA 1
ATOM 1483 C C . THR A 1 196 ? -28.653 -4.200 90.830 1.00 83.56 196 THR A C 1
ATOM 1485 O O . THR A 1 196 ? -28.678 -5.329 90.335 1.00 83.56 196 THR A O 1
ATOM 1488 N N . ASP A 1 197 ? -27.554 -3.702 91.399 1.00 86.06 197 ASP A N 1
ATOM 1489 C CA . ASP A 1 197 ? -26.275 -4.424 91.469 1.00 86.06 197 ASP A CA 1
ATOM 1490 C C . ASP A 1 197 ? -26.387 -5.743 92.259 1.00 86.06 197 ASP A C 1
ATOM 1492 O O . ASP A 1 197 ? -26.032 -6.820 91.772 1.00 86.06 197 ASP A O 1
ATOM 1496 N N . GLN A 1 198 ? -27.008 -5.707 93.443 1.00 88.50 198 GLN A N 1
ATOM 1497 C CA . GLN A 1 198 ? -27.234 -6.916 94.247 1.00 88.50 198 GLN A CA 1
ATOM 1498 C C . GLN A 1 198 ? -28.129 -7.942 93.533 1.00 88.50 198 GLN A C 1
ATOM 1500 O O . GLN A 1 198 ? -27.918 -9.157 93.658 1.00 88.50 198 GLN A O 1
ATOM 1505 N N . ALA A 1 199 ? -29.129 -7.476 92.775 1.00 87.56 199 ALA A N 1
ATOM 1506 C CA . ALA A 1 199 ? -29.981 -8.340 91.965 1.00 87.56 199 ALA A CA 1
ATOM 1507 C C . ALA A 1 199 ? -29.199 -9.009 90.819 1.00 87.56 199 ALA A C 1
ATOM 1509 O O . ALA A 1 199 ? -29.402 -10.202 90.564 1.00 87.56 199 ALA A O 1
ATOM 1510 N N . LEU A 1 200 ? -28.275 -8.286 90.173 1.00 87.81 200 LEU A N 1
ATOM 1511 C CA . LEU A 1 200 ? -27.390 -8.823 89.132 1.00 87.81 200 LEU A CA 1
ATOM 1512 C C . LEU A 1 200 ? -26.455 -9.901 89.689 1.00 87.81 200 LEU A C 1
ATOM 1514 O O . LEU A 1 200 ? -26.420 -11.007 89.145 1.00 87.81 200 LEU A O 1
ATOM 1518 N N . VAL A 1 201 ? -25.781 -9.635 90.813 1.00 91.06 201 VAL A N 1
ATOM 1519 C CA . VAL A 1 201 ? -24.874 -10.597 91.470 1.00 91.06 201 VAL A CA 1
ATOM 1520 C C . VAL A 1 201 ? -25.615 -11.878 91.859 1.00 91.06 201 VAL A C 1
ATOM 1522 O O . VAL A 1 201 ? -25.145 -12.984 91.581 1.00 91.06 201 VAL A O 1
ATOM 1525 N N . ARG A 1 202 ? -26.818 -11.758 92.437 1.00 90.50 202 ARG A N 1
ATOM 1526 C CA . ARG A 1 202 ? -27.637 -12.923 92.810 1.00 90.50 202 ARG A CA 1
ATOM 1527 C C . ARG A 1 202 ? -28.063 -13.741 91.589 1.00 90.50 202 ARG A C 1
ATOM 1529 O O . ARG A 1 202 ? -28.077 -14.972 91.648 1.00 90.50 202 ARG A O 1
ATOM 1536 N N . ARG A 1 203 ? -28.414 -13.077 90.484 1.00 91.19 203 ARG A N 1
ATOM 1537 C CA . ARG A 1 203 ? -28.809 -13.741 89.234 1.00 91.19 203 ARG A CA 1
ATOM 1538 C C . ARG A 1 203 ? -27.625 -14.456 88.581 1.00 91.19 203 ARG A C 1
ATOM 1540 O O . ARG A 1 203 ? -27.782 -15.599 88.162 1.00 91.19 203 ARG A O 1
ATOM 1547 N N . PHE A 1 204 ? -26.449 -13.832 88.579 1.00 91.94 204 PHE A N 1
ATOM 1548 C CA . PHE A 1 204 ? -25.210 -14.418 88.067 1.00 91.94 204 PHE A CA 1
ATOM 1549 C C . PHE A 1 204 ? -24.781 -15.643 88.889 1.00 91.94 204 PHE A C 1
ATOM 1551 O O . PHE A 1 204 ? -24.538 -16.713 88.333 1.00 91.94 204 PHE A O 1
ATOM 1558 N N . ALA A 1 205 ? -24.810 -15.535 90.222 1.00 91.56 205 ALA A N 1
ATOM 1559 C CA . ALA A 1 205 ? -24.540 -16.655 91.125 1.00 91.56 205 ALA A CA 1
ATOM 1560 C C . ALA A 1 205 ? -25.511 -17.830 90.901 1.00 91.56 205 ALA A C 1
ATOM 1562 O O . ALA A 1 205 ? -25.097 -18.992 90.868 1.00 91.56 205 ALA A O 1
ATOM 1563 N N . LYS A 1 206 ? -26.801 -17.541 90.679 1.00 90.81 206 LYS A N 1
ATOM 1564 C CA . LYS A 1 206 ? -27.807 -18.558 90.342 1.00 90.81 206 LYS A CA 1
ATOM 1565 C C . LYS A 1 206 ? -27.535 -19.214 88.984 1.00 90.81 206 LYS A C 1
ATOM 1567 O O . LYS A 1 206 ? -27.722 -20.420 88.864 1.00 90.81 206 LYS A O 1
ATOM 1572 N N . GLN A 1 207 ? -27.085 -18.453 87.985 1.00 89.81 207 GLN A N 1
ATOM 1573 C CA . GLN A 1 207 ? -26.761 -18.984 86.659 1.00 89.81 207 GLN A CA 1
ATOM 1574 C C . GLN A 1 207 ? -25.544 -19.911 86.699 1.00 89.81 207 GLN A C 1
ATOM 1576 O O . GLN A 1 207 ? -25.639 -21.020 86.191 1.00 89.81 207 GLN A O 1
ATOM 1581 N N . ILE A 1 208 ? -24.466 -19.534 87.394 1.00 88.69 208 ILE A N 1
ATOM 1582 C CA . ILE A 1 208 ? -23.296 -20.413 87.590 1.00 88.69 208 ILE A CA 1
ATOM 1583 C C . ILE A 1 208 ? -23.693 -21.694 88.334 1.00 88.69 208 ILE A C 1
ATOM 1585 O O . ILE A 1 208 ? -23.293 -22.792 87.953 1.00 88.69 208 ILE A O 1
ATOM 1589 N N . SER A 1 209 ? -24.527 -21.571 89.369 1.00 85.06 209 SER A N 1
ATOM 1590 C CA . SER A 1 209 ? -25.014 -22.730 90.131 1.00 85.06 209 SER A CA 1
ATOM 1591 C C . SER A 1 209 ? -25.907 -23.654 89.289 1.00 85.06 209 SER A C 1
ATOM 1593 O O . SER A 1 209 ? -25.926 -24.864 89.500 1.00 85.06 209 SER A O 1
ATOM 1595 N N . SER A 1 210 ? -26.648 -23.093 88.331 1.00 81.56 210 SER A N 1
ATOM 1596 C CA . SER A 1 210 ? -27.480 -23.837 87.382 1.00 81.56 210 SER A CA 1
ATOM 1597 C C . SER A 1 210 ? -26.651 -24.523 86.293 1.00 81.56 210 SER A C 1
ATOM 1599 O O . SER A 1 210 ? -26.941 -25.670 85.963 1.00 81.56 210 SER A O 1
ATOM 1601 N N . ASP A 1 211 ? -25.626 -23.856 85.759 1.00 79.19 211 ASP A N 1
ATOM 1602 C CA . ASP A 1 211 ? -24.752 -24.385 84.698 1.00 79.19 211 ASP A CA 1
ATOM 1603 C C . ASP A 1 211 ? -23.792 -25.467 85.233 1.00 79.19 211 ASP A C 1
ATOM 1605 O O . ASP A 1 211 ? -23.511 -26.470 84.581 1.00 79.19 211 ASP A O 1
ATOM 1609 N N . GLY A 1 212 ? -23.374 -25.349 86.498 1.00 68.88 212 GLY A N 1
ATOM 1610 C CA . GLY A 1 212 ? -22.673 -26.426 87.206 1.00 68.88 212 GLY A CA 1
ATOM 1611 C C . GLY A 1 212 ? -23.548 -27.658 87.488 1.00 68.88 212 GLY A C 1
ATOM 1612 O O . GLY A 1 212 ? -23.026 -28.746 87.729 1.00 68.88 212 GLY A O 1
ATOM 1613 N N . ASN A 1 213 ? -24.877 -27.517 87.443 1.00 62.81 213 ASN A N 1
ATOM 1614 C CA . ASN A 1 213 ? -25.830 -28.607 87.667 1.00 62.81 213 ASN A CA 1
ATOM 1615 C C . ASN A 1 213 ? -26.268 -29.300 86.359 1.00 62.81 213 ASN A C 1
ATOM 1617 O O . ASN A 1 213 ? -26.655 -30.469 86.392 1.00 62.81 213 ASN A O 1
ATOM 1621 N N . THR A 1 214 ? -26.176 -28.631 85.204 1.00 60.69 214 THR A N 1
ATOM 1622 C CA . THR A 1 214 ? -26.429 -29.229 83.876 1.00 60.69 214 THR A CA 1
ATOM 1623 C C . THR A 1 214 ? -25.278 -30.124 83.403 1.00 60.69 214 THR A C 1
ATOM 1625 O O . THR A 1 214 ? -25.532 -31.095 82.696 1.00 60.69 214 THR A O 1
ATOM 1628 N N . GLY A 1 215 ? -24.044 -29.899 83.871 1.00 58.50 215 GLY A N 1
ATOM 1629 C CA . GLY A 1 215 ? -22.891 -30.780 83.616 1.00 58.50 215 GLY A CA 1
ATOM 1630 C C . GLY A 1 215 ? -22.842 -32.086 84.432 1.00 58.50 215 GLY A C 1
ATOM 1631 O O . GLY A 1 215 ? -21.953 -32.899 84.207 1.00 58.50 215 GLY A O 1
ATOM 1632 N N . LYS A 1 216 ? -23.769 -32.313 85.380 1.00 57.09 216 LYS A N 1
ATOM 1633 C CA . LYS A 1 216 ? -23.789 -33.495 86.278 1.00 57.09 216 LYS A CA 1
ATOM 1634 C C . LYS A 1 216 ? -24.861 -34.542 85.917 1.00 57.09 216 LYS A C 1
ATOM 1636 O O . LYS A 1 216 ? -25.077 -35.489 86.668 1.00 57.09 216 LYS A O 1
ATOM 1641 N N . LYS A 1 217 ? -25.554 -34.372 84.783 1.00 56.47 217 LYS A N 1
ATOM 1642 C CA . LYS A 1 217 ? -26.542 -35.327 84.240 1.00 56.47 217 LYS A CA 1
ATOM 1643 C C . LYS A 1 217 ? -26.129 -35.895 82.873 1.00 56.47 217 LYS A C 1
ATOM 1645 O O . LYS A 1 217 ? -26.960 -35.988 81.972 1.00 56.47 217 LYS A O 1
ATOM 1650 N N . ALA A 1 218 ? -24.860 -36.273 82.748 1.00 43.97 218 ALA A N 1
ATOM 1651 C CA . ALA A 1 218 ? -24.352 -37.183 81.726 1.00 43.97 218 ALA A CA 1
ATOM 1652 C C . ALA A 1 218 ? -23.510 -38.258 82.418 1.00 43.97 218 ALA A C 1
ATOM 1654 O O . ALA A 1 218 ? -22.764 -37.882 83.353 1.00 43.97 218 ALA A O 1
#

Secondary structure (DSSP, 8-state):
----------------------------------TTHHHHT-HHHHHHHHHH---HHHHHHHHHHHHHHHHHHHHHHHHHHHHHHHHHHHHHHHHHHHHHHHHHHHHHHHHHHHHHHHHHHHHHHHHHHHHHHHHHHHHHHHHHHHHHHHHHHHHHHHHHHHHHHHHHHHHHHHHHHHHHHHHHHHHHH----HHHHHHHHHHHHHHHHHHHHHTT--